Protein AF-A0A9Q6I1H0-F1 (afdb_monomer_lite)

Foldseek 3Di:
DDDPPDPVPDDDPPNQAPDKDKDKDAFFFKKKDLAFAADPLDTDGQAFKIFRPPPDPLQQQDAPVSVVGDIWMKTFHHIFMWIKHWGHNHNVGPHGGMMTGHPGIPVVCCVVRRIPTDWAFLDPAKAWQDWFLDPCQQVDWDWDQDSGPRFIWIDGVPQWDFLLVDDLVSNVVVQVRFPQWDAPDVPPSHIDRVNFTKTWDWTAGPVNRFIKIWIKTWDDPDVSTITMIGGGITTRD

Sequence (237 aa):
MRWDGWIRGAWPPNRGFVISVKETLQPGTKLDRYGGWTENGVIRDTGTFLSPAGASFEGRALPDYTLKKPLSTCEVLKSYEVDAGPAIPWFGKAGMNKQYETADNVENLIRNGVLEKIMKNGIKAQVLLHDGFENDFIHKKNVIICPYCSGEVVFSVYGSKSFNSEDLEFKQFYSKKIRGVKEMTKGSGLYHYNDESISFFETQCDSGRHNLLIFSTFSEIQPARYISHLIGIFLKN

Structure (mmCIF, N/CA/C/O backbone):
data_AF-A0A9Q6I1H0-F1
#
_entry.id   AF-A0A9Q6I1H0-F1
#
loop_
_atom_site.group_PDB
_atom_site.id
_atom_site.type_symbol
_atom_site.label_atom_id
_atom_site.label_alt_id
_atom_site.label_comp_id
_atom_site.label_asym_id
_atom_site.label_entity_id
_atom_site.label_seq_id
_atom_site.pdbx_PDB_ins_code
_atom_site.Cartn_x
_atom_site.Cartn_y
_atom_site.Cartn_z
_atom_site.occupancy
_atom_site.B_iso_or_equiv
_atom_site.auth_seq_id
_atom_site.auth_comp_id
_atom_site.auth_asym_id
_atom_site.auth_atom_id
_atom_site.pdbx_PDB_model_num
ATOM 1 N N . MET A 1 1 ? -8.741 -20.694 -40.100 1.00 35.94 1 MET A N 1
ATOM 2 C CA . MET A 1 1 ? -8.784 -19.287 -40.553 1.00 35.94 1 MET A CA 1
ATOM 3 C C . MET A 1 1 ? -7.712 -18.536 -39.779 1.00 35.94 1 MET A C 1
ATOM 5 O O . MET A 1 1 ? -7.819 -18.453 -38.562 1.00 35.94 1 MET A O 1
ATOM 9 N N . ARG A 1 2 ? -6.610 -18.150 -40.431 1.00 33.25 2 ARG A N 1
ATOM 10 C CA . ARG A 1 2 ? -5.515 -17.402 -39.796 1.00 33.25 2 ARG A CA 1
ATOM 11 C C . ARG A 1 2 ? -5.881 -15.918 -39.857 1.00 33.25 2 ARG A C 1
ATOM 13 O O . ARG A 1 2 ? -6.177 -15.431 -40.937 1.00 33.25 2 ARG A O 1
ATOM 20 N N . TRP A 1 3 ? -5.935 -15.265 -38.701 1.00 42.97 3 TRP A N 1
ATOM 21 C CA . TRP A 1 3 ? -6.158 -13.826 -38.564 1.00 42.97 3 TRP A CA 1
ATOM 22 C C . TRP A 1 3 ? -4.791 -13.135 -38.510 1.00 42.97 3 TRP A C 1
ATOM 24 O O . TRP A 1 3 ? -4.133 -13.135 -37.472 1.00 42.97 3 TRP A O 1
ATOM 34 N N . ASP A 1 4 ? -4.337 -12.598 -39.637 1.00 43.03 4 ASP A N 1
ATOM 35 C CA . ASP A 1 4 ? -3.016 -11.990 -39.850 1.00 43.03 4 ASP A CA 1
ATOM 36 C C . ASP A 1 4 ? -3.050 -10.453 -39.981 1.00 43.03 4 ASP A C 1
ATOM 38 O O . ASP A 1 4 ? -2.108 -9.832 -40.465 1.00 43.03 4 ASP A O 1
ATOM 42 N N . GLY A 1 5 ? -4.088 -9.800 -39.454 1.00 44.84 5 GLY A N 1
ATOM 43 C CA . GLY A 1 5 ? -4.207 -8.338 -39.421 1.00 44.84 5 GLY A CA 1
ATOM 44 C C . GLY A 1 5 ? -3.744 -7.703 -38.106 1.00 44.84 5 GLY A C 1
ATOM 45 O O . GLY A 1 5 ? -4.560 -7.119 -37.400 1.00 44.84 5 GLY A O 1
ATOM 46 N N . TRP A 1 6 ? -2.462 -7.805 -37.747 1.00 54.94 6 TRP A N 1
ATOM 47 C CA . TRP A 1 6 ? -1.927 -7.147 -36.546 1.00 54.94 6 TRP A CA 1
ATOM 48 C C . TRP A 1 6 ? -1.188 -5.858 -36.905 1.00 54.94 6 TRP A C 1
ATOM 50 O O . TRP A 1 6 ? -0.031 -5.885 -37.325 1.00 54.94 6 TRP A O 1
ATOM 60 N N . ILE A 1 7 ? -1.826 -4.709 -36.671 1.00 54.06 7 ILE A N 1
ATOM 61 C CA . ILE A 1 7 ? -1.101 -3.440 -36.541 1.00 54.06 7 ILE A CA 1
ATOM 62 C C . ILE A 1 7 ? -0.232 -3.568 -35.285 1.00 54.06 7 ILE A C 1
ATOM 64 O O . ILE A 1 7 ? -0.751 -3.681 -34.171 1.00 54.06 7 ILE A O 1
ATOM 68 N N . ARG A 1 8 ? 1.097 -3.588 -35.448 1.00 51.00 8 ARG A N 1
ATOM 69 C CA . ARG A 1 8 ? 2.041 -3.601 -34.320 1.00 51.00 8 ARG A CA 1
ATOM 70 C C . ARG A 1 8 ? 1.715 -2.435 -33.378 1.00 51.00 8 ARG A C 1
ATOM 72 O O . ARG A 1 8 ? 1.832 -1.281 -33.772 1.00 51.00 8 ARG A O 1
ATOM 79 N N . GLY A 1 9 ? 1.317 -2.746 -32.144 1.00 61.69 9 GLY A N 1
ATOM 80 C CA . GLY A 1 9 ? 1.018 -1.757 -31.101 1.00 61.69 9 GLY A CA 1
ATOM 81 C C . GLY A 1 9 ? -0.466 -1.447 -30.870 1.00 61.69 9 GLY A C 1
ATOM 82 O O . GLY A 1 9 ? -0.769 -0.706 -29.939 1.00 61.69 9 GLY A O 1
ATOM 83 N N . ALA A 1 10 ? -1.394 -2.020 -31.644 1.00 81.88 10 ALA A N 1
ATOM 84 C CA . ALA A 1 10 ? -2.822 -1.910 -31.345 1.00 81.88 10 ALA A CA 1
ATOM 85 C C . ALA A 1 10 ? -3.206 -2.757 -30.114 1.00 81.88 10 ALA A C 1
ATOM 87 O O . ALA A 1 10 ? -2.654 -3.838 -29.891 1.00 81.88 10 ALA A O 1
ATOM 88 N N . TRP A 1 11 ? -4.154 -2.264 -29.315 1.00 89.50 11 TRP A N 1
ATOM 89 C CA . TRP A 1 11 ? -4.774 -3.023 -28.222 1.00 89.50 11 TRP A CA 1
ATOM 90 C C . TRP A 1 11 ? -5.646 -4.169 -28.771 1.00 89.50 11 TRP A C 1
ATOM 92 O O . TRP A 1 11 ? -6.149 -4.053 -29.892 1.00 89.50 11 TRP A O 1
ATOM 102 N N . PRO A 1 12 ? -5.837 -5.267 -28.010 1.00 92.25 12 PRO A N 1
ATOM 103 C CA . PRO A 1 12 ? -6.692 -6.372 -28.423 1.00 92.25 12 PRO A CA 1
ATOM 104 C C . PRO A 1 12 ? -8.141 -5.921 -28.659 1.00 92.25 12 PRO A C 1
ATOM 106 O O . PRO A 1 12 ? -8.629 -5.017 -27.969 1.00 92.25 12 PRO A O 1
ATOM 109 N N . PRO A 1 13 ? -8.866 -6.577 -29.584 1.00 94.00 13 PRO A N 1
ATOM 110 C CA . PRO A 1 13 ? -10.301 -6.378 -29.737 1.00 94.00 13 PRO A CA 1
ATOM 111 C C . PRO A 1 13 ? -11.057 -6.851 -28.487 1.00 94.00 13 PRO A C 1
ATOM 113 O O . PRO A 1 13 ? -10.479 -7.431 -27.567 1.00 94.00 13 PRO A O 1
ATOM 116 N N . ASN A 1 14 ? -12.371 -6.611 -28.463 1.00 94.88 14 ASN A N 1
ATOM 117 C CA . ASN A 1 14 ? -13.266 -7.043 -27.384 1.00 94.88 14 ASN A CA 1
ATOM 118 C C . ASN A 1 14 ? -12.765 -6.652 -25.985 1.00 94.88 14 ASN A C 1
ATOM 120 O O . ASN A 1 14 ? -12.819 -7.448 -25.050 1.00 94.88 14 ASN A O 1
ATOM 124 N N . ARG A 1 15 ? -12.185 -5.448 -25.858 1.00 96.19 15 ARG A N 1
ATOM 125 C CA . ARG A 1 15 ? -11.636 -4.949 -24.586 1.00 96.19 15 ARG A CA 1
ATOM 126 C C . ARG A 1 15 ? -10.588 -5.897 -23.971 1.00 96.19 15 ARG A C 1
ATOM 128 O O . ARG A 1 15 ? -10.352 -5.881 -22.772 1.00 96.19 15 ARG A O 1
ATOM 135 N N . GLY A 1 16 ? -9.954 -6.730 -24.798 1.00 96.56 16 GLY A N 1
ATOM 136 C CA . GLY A 1 16 ? -8.994 -7.735 -24.365 1.00 96.56 16 GLY A CA 1
ATOM 137 C C . GLY A 1 16 ? -9.589 -9.009 -23.778 1.00 96.56 16 GLY A C 1
ATOM 138 O O . GLY A 1 16 ? -8.805 -9.805 -23.280 1.00 96.56 16 GLY A O 1
ATOM 139 N N . PHE A 1 17 ? -10.903 -9.240 -23.809 1.00 98.25 17 PHE A N 1
ATOM 140 C CA . PHE A 1 17 ? -11.527 -10.465 -23.291 1.00 98.25 17 PHE A CA 1
ATOM 141 C C . PHE A 1 17 ? -11.665 -11.551 -24.359 1.00 98.25 17 PHE A C 1
ATOM 143 O O . PHE A 1 17 ? -12.162 -11.287 -25.452 1.00 98.25 17 PHE A O 1
ATOM 150 N N . VAL A 1 18 ? -11.324 -12.799 -24.023 1.00 97.75 18 VAL A N 1
ATOM 151 C CA . VAL A 1 18 ? -11.681 -13.973 -24.846 1.00 97.75 18 VAL A CA 1
ATOM 152 C C . VAL A 1 18 ? -13.204 -14.104 -24.910 1.00 97.75 18 VAL A C 1
ATOM 154 O O . VAL A 1 18 ? -13.785 -14.259 -25.978 1.00 97.75 18 VAL A O 1
ATOM 157 N N . ILE A 1 19 ? -13.837 -13.987 -23.746 1.00 96.88 19 ILE A N 1
ATOM 158 C CA . ILE A 1 19 ? -15.276 -13.854 -23.537 1.00 96.88 19 ILE A CA 1
ATOM 159 C C . ILE A 1 19 ? -15.469 -12.979 -22.298 1.00 96.88 19 ILE A C 1
ATOM 161 O O . ILE A 1 19 ? -14.678 -13.087 -21.360 1.00 96.88 19 ILE A O 1
ATOM 165 N N . SER A 1 20 ? -16.479 -12.113 -22.302 1.00 97.12 20 SER A N 1
ATOM 166 C CA . SER A 1 20 ? -16.854 -11.300 -21.145 1.00 97.12 20 SER A CA 1
ATOM 167 C C . SER A 1 20 ? -18.239 -11.699 -20.644 1.00 97.12 20 SER A C 1
ATOM 169 O O . SER A 1 20 ? -19.158 -11.945 -21.426 1.00 97.12 20 SER A O 1
ATOM 171 N N . VAL A 1 21 ? -18.377 -11.776 -19.325 1.00 98.06 21 VAL A N 1
ATOM 172 C CA . VAL A 1 21 ? -19.645 -11.995 -18.623 1.00 98.06 21 VAL A CA 1
ATOM 173 C C . VAL A 1 21 ? -19.740 -11.033 -17.445 1.00 98.06 21 VAL A C 1
ATOM 175 O O . VAL A 1 21 ? -18.715 -10.612 -16.912 1.00 98.06 21 VAL A O 1
ATOM 178 N N . LYS A 1 22 ? -20.960 -10.700 -17.015 1.00 98.38 22 LYS A N 1
ATOM 179 C CA . LYS A 1 22 ? -21.153 -9.935 -15.780 1.00 98.38 22 LYS A CA 1
ATOM 180 C C . LYS A 1 22 ? -20.827 -10.793 -14.563 1.00 98.38 22 LYS A C 1
ATOM 182 O O . LYS A 1 22 ? -21.250 -11.945 -14.473 1.00 98.38 22 LYS A O 1
ATOM 187 N N . GLU A 1 23 ? -20.091 -10.215 -13.625 1.00 98.38 23 GLU A N 1
ATOM 188 C CA . GLU A 1 23 ? -19.750 -10.825 -12.343 1.00 98.38 23 GLU A CA 1
ATOM 189 C C . GLU A 1 23 ? -19.821 -9.784 -11.228 1.00 98.38 23 GLU A C 1
ATOM 191 O O . GLU A 1 23 ? -19.477 -8.622 -11.432 1.00 98.38 23 GLU A O 1
ATOM 196 N N . THR A 1 24 ? -20.221 -10.206 -10.029 1.00 98.56 24 THR A N 1
ATOM 197 C CA . THR A 1 24 ? -20.228 -9.341 -8.846 1.00 98.56 24 THR A CA 1
ATOM 198 C C . THR A 1 24 ? -19.026 -9.649 -7.970 1.00 98.56 24 THR A C 1
ATOM 200 O O . THR A 1 24 ? -18.952 -10.712 -7.346 1.00 98.56 24 THR A O 1
ATOM 203 N N . LEU A 1 25 ? -18.110 -8.690 -7.871 1.00 98.44 25 LEU A N 1
ATOM 204 C CA . LEU A 1 25 ? -17.026 -8.723 -6.900 1.00 98.44 25 LEU A CA 1
ATOM 205 C C . LEU A 1 25 ? -17.607 -8.602 -5.493 1.00 98.44 25 LEU A C 1
ATOM 207 O O . LEU A 1 25 ? -18.408 -7.705 -5.235 1.00 98.44 25 LEU A O 1
ATOM 211 N N . GLN A 1 26 ? -17.199 -9.484 -4.584 1.00 98.31 26 GLN A N 1
ATOM 212 C CA . GLN A 1 26 ? -17.666 -9.467 -3.196 1.00 98.31 26 GLN A CA 1
ATOM 213 C C . GLN A 1 26 ? -16.681 -8.730 -2.282 1.00 98.31 26 GLN A C 1
ATOM 215 O O . GLN A 1 26 ? -15.475 -8.751 -2.561 1.00 98.31 26 GLN A O 1
ATOM 220 N N . PRO A 1 27 ? -17.150 -8.123 -1.176 1.00 98.50 27 PRO A N 1
ATOM 221 C CA . PRO A 1 27 ? -16.268 -7.571 -0.157 1.00 98.50 27 PRO A CA 1
ATOM 222 C C . PRO A 1 27 ? -15.190 -8.573 0.286 1.00 98.50 27 PRO A C 1
ATOM 224 O O . PRO A 1 27 ? -15.455 -9.768 0.410 1.00 98.50 27 PRO A O 1
ATOM 227 N N . GLY A 1 28 ? -13.963 -8.094 0.479 1.00 97.06 28 GLY A N 1
ATOM 228 C CA . GLY A 1 28 ? -12.784 -8.914 0.768 1.00 97.06 28 GLY A CA 1
ATOM 229 C C . GLY A 1 28 ? -12.057 -9.460 -0.467 1.00 97.06 28 GLY A C 1
ATOM 230 O O . GLY A 1 28 ? -10.948 -9.988 -0.343 1.00 97.06 28 GLY A O 1
ATOM 231 N N . THR A 1 29 ? -12.625 -9.324 -1.673 1.00 98.19 29 THR A N 1
ATOM 232 C CA . THR A 1 29 ? -11.936 -9.726 -2.912 1.00 98.19 29 THR A CA 1
ATOM 233 C C . THR A 1 29 ? -10.700 -8.857 -3.126 1.00 98.19 29 THR A C 1
ATOM 235 O O . THR A 1 29 ? -10.788 -7.629 -3.115 1.00 98.19 29 THR A O 1
ATOM 238 N N . LYS A 1 30 ? -9.544 -9.489 -3.356 1.00 98.06 30 LYS A N 1
ATOM 239 C CA . LYS A 1 30 ? -8.275 -8.793 -3.600 1.00 98.06 30 LYS A CA 1
ATOM 240 C C . LYS A 1 30 ? -7.960 -8.747 -5.083 1.00 98.06 30 LYS A C 1
ATOM 242 O O . LYS A 1 30 ? -7.884 -9.780 -5.748 1.00 98.06 30 LYS A O 1
ATOM 247 N N . LEU A 1 31 ? -7.724 -7.538 -5.566 1.00 97.94 31 LEU A N 1
ATOM 248 C CA . LEU A 1 31 ? -7.429 -7.227 -6.955 1.00 97.94 31 LEU A CA 1
ATOM 249 C C . LEU A 1 31 ? -6.102 -6.490 -7.048 1.00 97.94 31 LEU A C 1
ATOM 251 O O . LEU A 1 31 ? -5.678 -5.847 -6.092 1.00 97.94 31 LEU A O 1
ATOM 255 N N . ASP A 1 32 ? -5.445 -6.539 -8.194 1.00 95.31 32 ASP A N 1
ATOM 256 C CA . ASP A 1 32 ? -4.281 -5.707 -8.458 1.00 95.31 32 ASP A CA 1
ATOM 257 C C . ASP A 1 32 ? -4.235 -5.188 -9.899 1.00 95.31 32 ASP A C 1
ATOM 259 O O . ASP A 1 32 ? -4.931 -5.663 -10.805 1.00 95.31 32 ASP A O 1
ATOM 263 N N . ARG A 1 33 ? -3.418 -4.155 -10.100 1.00 94.00 33 ARG A N 1
ATOM 264 C CA . ARG A 1 33 ? -3.281 -3.467 -11.379 1.00 94.00 33 ARG A CA 1
ATOM 265 C C . ARG A 1 33 ? -1.876 -2.900 -11.543 1.00 94.00 33 ARG A C 1
ATOM 267 O O . ARG A 1 33 ? -1.385 -2.196 -10.663 1.00 94.00 33 ARG A O 1
ATOM 274 N N . TYR A 1 34 ? -1.275 -3.162 -12.705 1.00 92.06 34 TYR A N 1
ATOM 275 C CA . TYR A 1 34 ? -0.160 -2.369 -13.225 1.00 92.06 34 TYR A CA 1
ATOM 276 C C . TYR A 1 34 ? -0.727 -1.084 -13.825 1.00 92.06 34 TYR A C 1
ATOM 278 O O . TYR A 1 34 ? -1.336 -1.100 -14.899 1.00 92.06 34 TYR A O 1
ATOM 286 N N . GLY A 1 35 ? -0.592 0.028 -13.115 1.00 89.56 35 GLY A N 1
ATOM 287 C CA . GLY A 1 35 ? -1.350 1.226 -13.439 1.00 89.56 35 GLY A CA 1
ATOM 288 C C . GLY A 1 35 ? -1.014 2.417 -12.565 1.00 89.56 35 GLY A C 1
ATOM 289 O O . GLY A 1 35 ? -0.166 2.351 -11.678 1.00 89.56 35 GLY A O 1
ATOM 290 N N . GLY A 1 36 ? -1.682 3.518 -12.883 1.00 87.12 36 GLY A N 1
ATOM 291 C CA . GLY A 1 36 ? -1.475 4.797 -12.234 1.00 87.12 36 GLY A CA 1
ATOM 292 C C . GLY A 1 36 ? -0.112 5.449 -12.464 1.00 87.12 36 GLY A C 1
ATOM 293 O O . GLY A 1 36 ? 0.760 4.936 -13.174 1.00 87.12 36 GLY A O 1
ATOM 294 N N . TRP A 1 37 ? 0.021 6.639 -11.893 1.00 83.62 37 TRP A N 1
ATOM 295 C CA . TRP A 1 37 ? 1.242 7.435 -11.829 1.00 83.62 37 TRP A CA 1
ATOM 296 C C . TRP A 1 37 ? 1.196 8.332 -10.590 1.00 83.62 37 TRP A C 1
ATOM 298 O O . TRP A 1 37 ? 0.139 8.519 -9.989 1.00 83.62 37 TRP A O 1
ATOM 308 N N . THR A 1 38 ? 2.347 8.878 -10.210 1.00 68.56 38 THR A N 1
ATOM 309 C CA . THR A 1 38 ? 2.419 9.919 -9.184 1.00 68.56 38 THR A CA 1
ATOM 310 C C . THR A 1 38 ? 2.466 11.272 -9.876 1.00 68.56 38 THR A C 1
ATOM 312 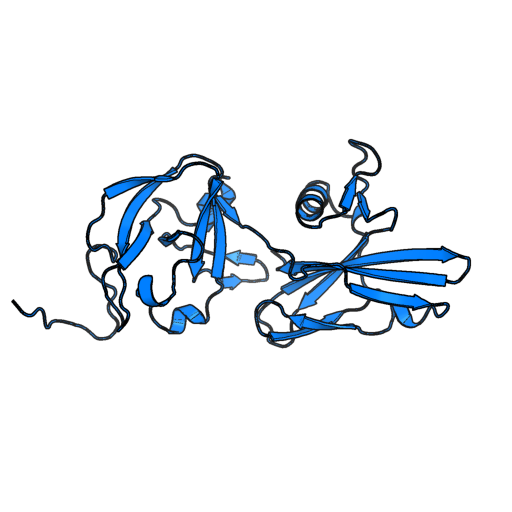O O . THR A 1 38 ? 3.323 11.502 -10.727 1.00 68.56 38 THR A O 1
ATOM 315 N N . GLU A 1 39 ? 1.565 12.170 -9.502 1.00 73.88 39 GLU A N 1
ATOM 316 C CA . GLU A 1 39 ? 1.521 13.551 -9.971 1.00 73.88 39 GLU A CA 1
ATOM 317 C C . GLU A 1 39 ? 1.503 14.472 -8.757 1.00 73.88 39 GLU A C 1
ATOM 319 O O . GLU A 1 39 ? 0.600 14.397 -7.929 1.00 73.88 39 GLU A O 1
ATOM 324 N N . ASN A 1 40 ? 2.527 15.319 -8.619 1.00 64.75 40 ASN A N 1
ATOM 325 C CA . ASN A 1 40 ? 2.670 16.247 -7.489 1.00 64.75 40 ASN A CA 1
ATOM 326 C C . ASN A 1 40 ? 2.559 15.567 -6.110 1.00 64.75 40 ASN A C 1
ATOM 328 O O . ASN A 1 40 ? 1.993 16.119 -5.172 1.00 64.75 40 ASN A O 1
ATOM 332 N N . GLY A 1 41 ? 3.092 14.348 -5.996 1.00 49.38 41 GLY A N 1
ATOM 333 C CA . GLY A 1 41 ? 3.033 13.552 -4.770 1.00 49.38 41 GLY A CA 1
ATOM 334 C C . GLY A 1 41 ? 1.735 12.772 -4.566 1.00 49.38 41 GLY A C 1
ATOM 335 O O . GLY A 1 41 ? 1.721 11.933 -3.680 1.00 49.38 41 GLY A O 1
ATOM 336 N N . VAL A 1 42 ? 0.719 12.973 -5.411 1.00 59.06 42 VAL A N 1
ATOM 337 C CA . VAL A 1 42 ? -0.579 12.291 -5.342 1.00 59.06 42 VAL A CA 1
ATOM 338 C C . VAL A 1 42 ? -0.619 11.122 -6.320 1.00 59.06 42 VAL A C 1
ATOM 340 O O . VAL A 1 42 ? -0.232 11.251 -7.485 1.00 59.06 42 VAL A O 1
ATOM 343 N N . ILE A 1 43 ? -1.112 9.970 -5.871 1.00 68.44 43 ILE A N 1
ATOM 344 C CA . ILE A 1 43 ? -1.312 8.802 -6.736 1.00 68.44 43 ILE A CA 1
ATOM 3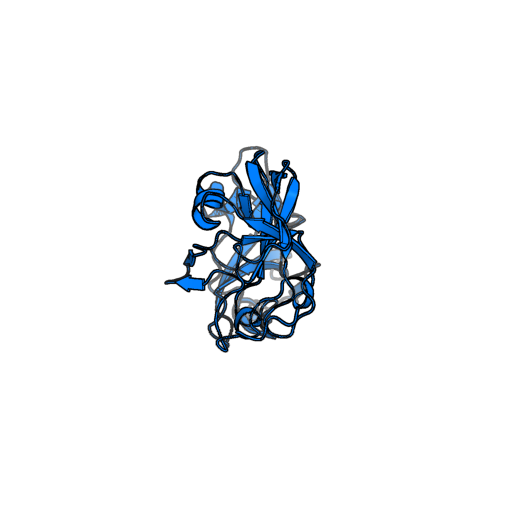45 C C . ILE A 1 43 ? -2.595 8.978 -7.559 1.00 68.44 43 ILE A C 1
ATOM 347 O O . ILE A 1 43 ? -3.686 9.075 -7.003 1.00 68.44 43 ILE A O 1
ATOM 351 N N . ARG A 1 44 ? -2.469 8.945 -8.887 1.00 83.12 44 ARG A N 1
ATOM 352 C CA . ARG A 1 44 ? -3.580 8.950 -9.852 1.00 83.12 44 ARG A CA 1
ATOM 353 C C . ARG A 1 44 ? -3.723 7.583 -10.499 1.00 83.12 44 ARG A C 1
ATOM 355 O O . ARG A 1 44 ? -2.711 6.983 -10.855 1.00 83.12 44 ARG A O 1
ATOM 362 N N . ASP A 1 45 ? -4.947 7.098 -10.703 1.00 90.75 45 ASP A N 1
ATOM 363 C CA . ASP A 1 45 ? -5.196 5.892 -11.512 1.00 90.75 45 ASP A CA 1
ATOM 364 C C . ASP A 1 45 ? -6.566 5.939 -12.193 1.00 90.75 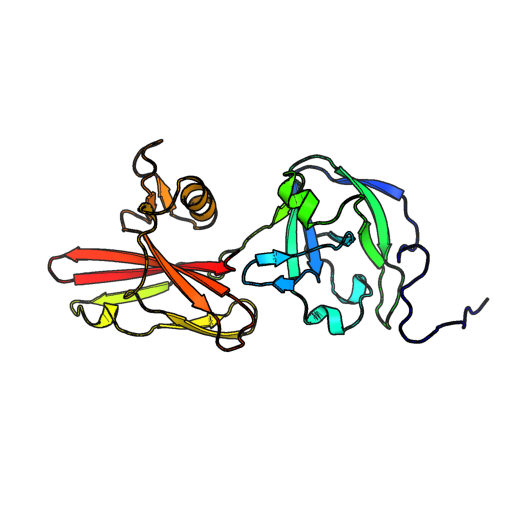45 ASP A C 1
ATOM 366 O O . ASP A 1 45 ? -7.585 5.492 -11.668 1.00 90.75 45 ASP A O 1
ATOM 370 N N . THR A 1 46 ? -6.564 6.446 -13.422 1.00 93.62 46 THR A N 1
ATOM 371 C CA . THR A 1 46 ? -7.754 6.556 -14.275 1.00 93.62 46 THR A CA 1
ATOM 372 C C . THR A 1 46 ? -8.087 5.263 -15.028 1.00 93.62 46 THR A C 1
ATOM 374 O O . THR A 1 46 ? -8.942 5.251 -15.911 1.00 93.62 46 THR A O 1
ATOM 377 N N . GLY A 1 47 ? -7.410 4.157 -14.715 1.00 95.56 47 GLY A N 1
ATOM 378 C CA . GLY A 1 47 ? -7.667 2.867 -15.335 1.00 95.56 47 GLY A CA 1
ATOM 379 C C . GLY A 1 47 ? -8.937 2.177 -14.851 1.00 95.56 47 GLY A C 1
ATOM 380 O O . GLY A 1 47 ? -9.357 2.373 -13.718 1.00 95.56 47 GLY A O 1
ATOM 381 N N . THR A 1 48 ? -9.490 1.300 -15.690 1.00 97.50 48 THR A N 1
ATOM 382 C CA . THR A 1 48 ? -10.700 0.509 -15.385 1.00 97.50 48 THR A CA 1
ATOM 383 C C . THR A 1 48 ? -10.462 -1.002 -15.351 1.00 97.50 48 THR A C 1
ATOM 385 O O . THR A 1 48 ? -11.370 -1.761 -15.043 1.00 97.50 48 THR A O 1
ATOM 388 N N . PHE A 1 49 ? -9.248 -1.471 -15.660 1.00 97.81 49 PHE A N 1
ATOM 389 C CA . PHE A 1 49 ? -8.939 -2.904 -15.683 1.00 97.81 49 PHE A CA 1
ATOM 390 C C . PHE A 1 49 ? -8.171 -3.345 -14.444 1.00 97.81 49 PHE A C 1
ATOM 392 O O . PHE A 1 49 ? -7.112 -2.790 -14.143 1.00 97.81 49 PHE A O 1
ATOM 399 N N . LEU A 1 50 ? -8.644 -4.393 -13.784 1.00 98.06 50 LEU A N 1
ATOM 400 C CA . LEU A 1 50 ? -7.955 -5.060 -12.684 1.00 98.06 50 LEU A CA 1
ATOM 401 C C . LEU A 1 50 ? -7.814 -6.557 -12.979 1.00 98.06 50 LEU A C 1
ATOM 403 O O . LEU A 1 50 ? -8.474 -7.103 -13.861 1.00 98.06 50 LEU A O 1
ATOM 407 N N . SER A 1 51 ? -6.962 -7.247 -12.232 1.00 98.19 51 SER A N 1
ATOM 408 C CA . SER A 1 51 ? -6.901 -8.714 -12.226 1.00 98.19 51 SER A CA 1
ATOM 409 C C . SER A 1 51 ? -6.994 -9.226 -10.788 1.00 98.19 51 SER A C 1
ATOM 411 O O . SER A 1 51 ? -6.796 -8.441 -9.858 1.00 98.19 51 SER A O 1
ATOM 413 N N . PRO A 1 52 ? -7.281 -10.520 -10.564 1.00 98.06 52 PRO A N 1
ATOM 414 C CA . PRO A 1 52 ? -7.090 -11.127 -9.253 1.00 98.06 52 PRO A CA 1
ATOM 415 C C . PRO A 1 52 ? -5.677 -10.855 -8.728 1.00 98.06 52 PRO A C 1
ATOM 417 O O . PRO A 1 52 ? -4.703 -10.983 -9.477 1.00 98.06 52 PRO A O 1
ATOM 420 N N . ALA A 1 53 ? -5.562 -10.499 -7.447 1.00 96.62 53 ALA A N 1
ATOM 421 C CA . ALA A 1 53 ? -4.272 -10.192 -6.844 1.00 96.62 53 ALA A CA 1
ATOM 422 C C . ALA A 1 53 ? -3.286 -11.363 -6.998 1.00 96.62 53 ALA A C 1
ATOM 424 O O . ALA A 1 53 ? -3.599 -12.499 -6.644 1.00 96.62 53 ALA A O 1
ATOM 425 N N . GLY A 1 54 ? -2.085 -11.079 -7.506 1.00 94.50 54 GLY A N 1
ATOM 426 C CA . GLY A 1 54 ? -1.056 -12.088 -7.770 1.00 94.50 54 GLY A CA 1
ATOM 427 C C . GLY A 1 54 ? -1.129 -12.737 -9.156 1.00 94.50 54 GLY A C 1
ATOM 428 O O . GLY A 1 54 ? -0.304 -13.600 -9.450 1.00 94.50 54 GLY A O 1
ATOM 429 N N . ALA A 1 55 ? -2.056 -12.323 -10.029 1.00 96.56 55 ALA A N 1
ATOM 430 C CA . ALA A 1 55 ? -2.063 -12.761 -11.423 1.00 96.56 55 ALA A CA 1
ATOM 431 C C . ALA A 1 55 ? -0.716 -12.439 -12.110 1.00 96.56 55 ALA A C 1
ATOM 433 O O . ALA A 1 55 ? -0.215 -11.312 -12.026 1.00 96.56 55 ALA A O 1
ATOM 434 N N . SER A 1 56 ? -0.132 -13.418 -12.806 1.00 96.50 56 SER A N 1
ATOM 435 C CA . SER A 1 56 ? 1.152 -13.266 -13.509 1.00 96.50 56 SER A CA 1
ATOM 436 C C . SER A 1 56 ? 1.112 -12.160 -14.566 1.00 96.50 56 SER A C 1
ATOM 438 O O . SER A 1 56 ? 0.063 -11.888 -15.155 1.00 96.50 56 SER A O 1
ATOM 440 N N . PHE A 1 57 ? 2.258 -11.530 -14.836 1.00 96.50 57 PHE A N 1
ATOM 441 C CA . PHE A 1 57 ? 2.354 -10.494 -15.866 1.00 96.50 57 PHE A CA 1
ATOM 442 C C . PHE A 1 57 ? 2.047 -11.059 -17.261 1.00 96.50 57 PHE A C 1
ATOM 444 O O . PHE A 1 57 ? 1.264 -10.484 -18.017 1.00 96.50 57 PHE A O 1
ATOM 451 N N . GLU A 1 58 ? 2.580 -12.243 -17.563 1.00 97.06 58 GLU A N 1
ATOM 452 C CA . GLU A 1 58 ? 2.371 -12.971 -18.816 1.00 97.06 58 GLU A CA 1
ATOM 453 C C . GLU A 1 58 ? 0.896 -13.292 -19.040 1.00 97.06 58 GLU A C 1
ATOM 455 O O . GLU A 1 58 ? 0.401 -13.205 -20.165 1.00 97.06 58 GLU A O 1
ATOM 460 N N . GLY A 1 59 ? 0.168 -13.637 -17.977 1.00 97.62 59 GLY A N 1
ATOM 461 C CA . GLY A 1 59 ? -1.236 -13.979 -18.121 1.00 97.62 59 GLY A CA 1
ATOM 462 C C . GLY A 1 59 ? -2.164 -12.768 -18.245 1.00 97.62 59 GLY A C 1
ATOM 463 O O . GLY A 1 59 ? -3.308 -12.922 -18.660 1.00 97.62 59 GLY A O 1
ATOM 464 N N . ARG A 1 60 ? -1.686 -11.552 -17.941 1.00 98.12 60 ARG A N 1
ATOM 465 C CA . ARG A 1 60 ? -2.439 -10.300 -18.166 1.00 98.12 60 ARG A CA 1
ATOM 466 C C . ARG A 1 60 ? -2.367 -9.797 -19.603 1.00 98.12 60 ARG A C 1
ATOM 468 O O . ARG A 1 60 ? -3.127 -8.905 -19.957 1.00 98.12 60 ARG A O 1
ATOM 475 N N . ALA A 1 61 ? -1.430 -10.318 -20.395 1.00 97.12 61 ALA A N 1
ATOM 476 C CA . ALA A 1 61 ? -1.189 -9.896 -21.771 1.00 97.12 61 ALA A CA 1
ATOM 477 C C . ALA A 1 61 ? -1.076 -8.371 -21.957 1.00 97.12 61 ALA A C 1
ATOM 479 O O . ALA A 1 61 ? -1.705 -7.784 -22.835 1.00 97.12 61 ALA A O 1
ATOM 480 N N . LEU A 1 62 ? -0.252 -7.730 -21.123 1.00 95.69 62 LEU A N 1
ATOM 481 C CA . LEU A 1 62 ? 0.041 -6.297 -21.197 1.00 95.69 62 LEU A CA 1
ATOM 482 C C . LEU A 1 62 ? 1.355 -6.023 -21.956 1.00 95.69 62 LEU A C 1
ATOM 484 O O . LEU A 1 62 ? 2.242 -6.879 -21.975 1.00 95.69 62 LEU A O 1
ATOM 488 N N . PRO A 1 63 ? 1.533 -4.821 -22.540 1.00 94.44 63 PRO A N 1
ATOM 489 C CA . PRO A 1 63 ? 2.815 -4.412 -23.111 1.00 94.44 63 PRO A CA 1
ATOM 490 C C . PRO A 1 63 ? 3.918 -4.346 -22.049 1.00 94.44 63 PRO A C 1
ATOM 492 O O . PRO A 1 63 ? 3.673 -3.850 -20.949 1.00 94.44 63 PRO A O 1
ATOM 495 N N . ASP A 1 64 ? 5.158 -4.707 -22.390 1.00 92.25 64 ASP A N 1
ATOM 496 C CA . ASP A 1 64 ? 6.285 -4.739 -21.437 1.00 92.25 64 ASP A CA 1
ATOM 497 C C . ASP A 1 64 ? 6.545 -3.401 -20.724 1.00 92.25 64 ASP A C 1
ATOM 499 O O . ASP A 1 64 ? 6.961 -3.384 -19.566 1.00 92.25 64 ASP A O 1
ATOM 503 N N . TYR A 1 65 ? 6.247 -2.257 -21.355 1.00 89.19 65 TYR A N 1
ATOM 504 C CA . TYR A 1 65 ? 6.409 -0.951 -20.702 1.00 89.19 65 TYR A CA 1
ATOM 505 C C . TYR A 1 65 ? 5.520 -0.789 -19.456 1.00 89.19 65 TYR A C 1
ATOM 507 O O . TYR A 1 65 ? 5.809 0.058 -18.612 1.00 89.19 65 TYR A O 1
ATOM 515 N N . THR A 1 66 ? 4.457 -1.589 -19.310 1.00 90.62 66 THR A N 1
ATOM 516 C CA . THR A 1 66 ? 3.586 -1.564 -18.125 1.00 90.62 66 THR A CA 1
ATOM 517 C C . THR A 1 66 ? 4.260 -2.129 -16.874 1.00 90.62 66 THR A C 1
ATOM 519 O O . THR A 1 66 ? 3.877 -1.725 -15.782 1.00 90.62 66 THR A O 1
ATOM 522 N N . LEU A 1 67 ? 5.330 -2.928 -16.999 1.00 87.94 67 LEU A N 1
ATOM 523 C CA . LEU A 1 67 ? 6.164 -3.341 -15.857 1.00 87.94 67 LEU A CA 1
ATOM 524 C C . LEU A 1 67 ? 6.846 -2.161 -15.159 1.00 87.94 67 LEU A C 1
ATOM 526 O O . LEU A 1 67 ? 7.228 -2.265 -13.998 1.00 87.94 67 LEU A O 1
ATOM 530 N N . LYS A 1 68 ? 7.008 -1.031 -15.857 1.00 84.19 68 LYS A N 1
ATOM 531 C CA . LYS A 1 68 ? 7.560 0.198 -15.273 1.00 84.19 68 LYS A CA 1
ATOM 532 C C . LYS A 1 68 ? 6.522 0.978 -14.462 1.00 84.19 68 LYS A C 1
ATOM 534 O O . LYS A 1 68 ? 6.895 1.937 -13.790 1.00 84.19 68 LYS A O 1
ATOM 539 N N . LYS A 1 69 ? 5.237 0.616 -14.555 1.00 84.62 69 LYS A N 1
ATOM 540 C CA . LYS A 1 69 ? 4.163 1.247 -13.784 1.00 84.62 69 LYS A CA 1
ATOM 541 C C . LYS A 1 69 ? 4.054 0.617 -12.393 1.00 84.62 69 LYS A C 1
ATOM 543 O O . LYS A 1 69 ? 4.371 -0.564 -12.242 1.00 84.62 69 LYS A O 1
ATOM 548 N N . PRO A 1 70 ? 3.562 1.364 -11.391 1.00 83.00 70 PRO A N 1
ATOM 549 C CA . PRO A 1 70 ? 3.280 0.807 -10.076 1.00 83.00 70 PRO A CA 1
ATOM 550 C C . PRO A 1 70 ? 2.326 -0.391 -10.153 1.00 83.00 70 PRO A C 1
ATOM 552 O O . PRO A 1 70 ? 1.312 -0.346 -10.851 1.00 83.00 70 PRO A O 1
ATOM 555 N N . LEU A 1 71 ? 2.629 -1.443 -9.391 1.00 87.75 71 LEU A N 1
ATOM 556 C CA . LEU A 1 71 ? 1.686 -2.524 -9.115 1.00 87.75 71 LEU A CA 1
ATOM 557 C C . LEU A 1 71 ? 0.948 -2.203 -7.814 1.00 87.75 71 LEU A C 1
ATOM 559 O O . LEU A 1 71 ? 1.529 -2.253 -6.731 1.00 87.75 71 LEU A O 1
ATOM 563 N N . SER A 1 72 ? -0.333 -1.864 -7.924 1.00 87.25 72 SER A N 1
ATOM 564 C CA . SER A 1 72 ? -1.188 -1.552 -6.776 1.00 87.25 72 SER A CA 1
ATOM 565 C C . SER A 1 72 ? -2.120 -2.719 -6.486 1.00 87.25 72 SER A C 1
ATOM 567 O O . SER A 1 72 ? -2.740 -3.233 -7.411 1.00 87.25 72 SER A O 1
ATOM 569 N N . THR A 1 73 ? -2.245 -3.117 -5.220 1.00 91.88 73 THR A N 1
ATOM 570 C CA . THR A 1 73 ? -3.261 -4.081 -4.770 1.00 91.88 73 THR A CA 1
ATOM 571 C C . THR A 1 73 ? -4.391 -3.331 -4.075 1.00 91.88 73 THR A C 1
ATOM 573 O O . THR A 1 73 ? -4.119 -2.460 -3.252 1.00 91.88 73 THR A O 1
ATOM 576 N N . CYS A 1 74 ? -5.637 -3.686 -4.367 1.00 94.19 74 CYS A N 1
ATOM 577 C CA . CYS A 1 74 ? -6.831 -3.153 -3.726 1.00 94.19 74 CYS A CA 1
ATOM 578 C C . CYS A 1 74 ? -7.694 -4.281 -3.149 1.00 94.19 74 CYS A C 1
ATOM 580 O O . CYS A 1 74 ? -7.660 -5.415 -3.627 1.00 94.19 74 CYS A O 1
ATOM 582 N N . GLU A 1 75 ? -8.481 -3.951 -2.135 1.00 96.19 75 GLU A N 1
ATOM 583 C CA . GLU A 1 75 ? -9.528 -4.799 -1.575 1.00 96.19 75 GLU A CA 1
ATOM 584 C C . GLU A 1 75 ? -10.894 -4.204 -1.900 1.00 96.19 75 GLU A C 1
ATOM 586 O O . GLU A 1 75 ? -11.090 -2.992 -1.827 1.00 96.19 75 GLU A O 1
ATOM 591 N N . VAL A 1 76 ? -11.837 -5.058 -2.280 1.00 98.19 76 VAL A N 1
ATOM 592 C CA . VAL A 1 76 ? -13.232 -4.674 -2.482 1.00 98.19 76 VAL A CA 1
ATOM 593 C C . VAL A 1 76 ? -13.886 -4.488 -1.115 1.00 98.19 76 VAL A C 1
ATOM 595 O O . VAL A 1 76 ? -13.878 -5.405 -0.301 1.00 98.19 76 VAL A O 1
ATOM 598 N N . LEU A 1 77 ? -14.459 -3.314 -0.860 1.00 97.19 77 LEU A N 1
ATOM 599 C CA . LEU A 1 77 ? -15.168 -2.999 0.386 1.00 97.19 77 LEU A CA 1
ATOM 600 C C . LEU A 1 77 ? -16.689 -3.133 0.251 1.00 97.19 77 LEU A C 1
ATOM 602 O O . LEU A 1 77 ? -17.381 -3.393 1.234 1.00 97.19 77 LEU A O 1
ATOM 606 N N . LYS A 1 78 ? -17.218 -2.954 -0.963 1.00 97.81 78 LYS A N 1
ATOM 607 C CA . LYS A 1 78 ? -18.650 -3.034 -1.282 1.00 97.81 78 LYS A CA 1
ATOM 608 C C . LYS A 1 78 ? -18.843 -3.893 -2.522 1.00 97.81 78 LYS A C 1
ATOM 610 O O . LYS A 1 78 ? -18.031 -3.805 -3.440 1.00 97.81 78 LYS A O 1
ATOM 615 N N . SER A 1 79 ? -19.914 -4.687 -2.563 1.00 98.06 79 SER A N 1
ATOM 616 C CA . SER A 1 79 ? -20.232 -5.486 -3.749 1.00 98.06 79 SER A CA 1
ATOM 617 C C . SER A 1 79 ? -20.323 -4.593 -4.990 1.00 98.06 79 SER A C 1
ATOM 619 O O . SER A 1 79 ? -20.954 -3.535 -4.941 1.00 98.06 79 SER A O 1
ATOM 621 N N . TYR A 1 80 ? -19.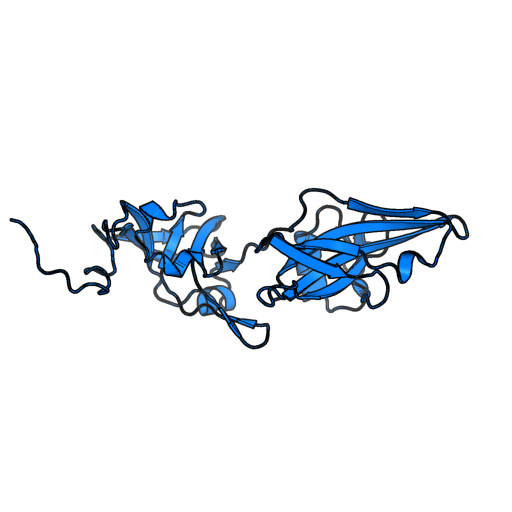683 -5.002 -6.084 1.00 98.38 80 TYR A N 1
ATOM 622 C CA . TYR A 1 80 ? -19.576 -4.186 -7.295 1.00 98.38 80 TYR A CA 1
ATOM 623 C C . TYR A 1 80 ? -19.619 -5.067 -8.546 1.00 98.38 80 TYR A C 1
ATOM 625 O O . TYR A 1 80 ? -18.885 -6.052 -8.636 1.00 98.38 80 TYR A O 1
ATOM 633 N N . GLU A 1 81 ? -20.494 -4.731 -9.493 1.00 98.56 81 GLU A N 1
ATOM 634 C CA . GLU A 1 81 ? -20.632 -5.464 -10.754 1.00 98.56 81 GLU A CA 1
ATOM 635 C C . GLU A 1 81 ? -19.552 -5.034 -11.756 1.00 98.56 81 GLU A C 1
ATOM 637 O O . GLU A 1 81 ? -19.263 -3.847 -11.919 1.00 98.56 81 GLU A O 1
ATOM 642 N N . VAL A 1 82 ? -18.956 -6.011 -12.434 1.00 98.69 82 VAL A N 1
ATOM 643 C CA . VAL A 1 82 ? -17.893 -5.831 -13.427 1.00 98.69 82 VAL A CA 1
ATOM 644 C C . VAL A 1 82 ? -18.139 -6.710 -14.644 1.00 98.69 82 VAL A C 1
ATOM 646 O O . VAL A 1 82 ? -18.844 -7.717 -14.567 1.00 98.69 82 VAL A O 1
ATOM 649 N N . ASP A 1 83 ? -17.510 -6.361 -15.762 1.00 98.75 83 ASP A N 1
ATOM 650 C CA . ASP A 1 83 ? -17.294 -7.316 -16.846 1.00 98.75 83 ASP A CA 1
ATOM 651 C C . ASP A 1 83 ? -16.057 -8.157 -16.523 1.00 98.75 83 ASP A C 1
ATOM 653 O O . ASP A 1 83 ? -15.004 -7.626 -16.172 1.00 98.75 83 ASP A O 1
ATOM 657 N N . ALA A 1 84 ? -16.175 -9.477 -16.610 1.00 98.69 84 ALA A N 1
ATOM 658 C CA . ALA A 1 84 ? -15.140 -10.413 -16.201 1.00 98.69 84 ALA A CA 1
ATOM 659 C C . ALA A 1 84 ? -14.899 -11.488 -17.258 1.00 98.69 84 ALA A C 1
ATOM 661 O O . ALA A 1 84 ? -15.817 -11.943 -17.939 1.00 98.69 84 ALA A O 1
ATOM 662 N N . GLY A 1 85 ? -13.654 -11.945 -17.355 1.00 98.50 85 GLY A N 1
ATOM 663 C CA . GLY A 1 85 ? -13.305 -13.053 -18.236 1.00 98.50 85 GLY A CA 1
ATOM 664 C C . GLY A 1 85 ? -11.808 -13.180 -18.493 1.00 98.50 85 GLY A C 1
ATOM 665 O O . GLY A 1 85 ? -11.028 -12.368 -17.989 1.00 98.50 85 GLY A O 1
ATOM 666 N N . PRO A 1 86 ? -11.377 -14.204 -19.247 1.00 98.56 86 PRO A N 1
ATOM 667 C CA . PRO A 1 86 ? -9.966 -14.416 -19.551 1.00 98.56 86 PRO A CA 1
ATOM 668 C C . PRO A 1 86 ? -9.426 -13.333 -20.491 1.00 98.56 86 PRO A C 1
ATOM 670 O O . PRO A 1 86 ? -10.088 -12.981 -21.470 1.00 98.56 86 PRO A O 1
ATOM 673 N N . ALA A 1 87 ? -8.212 -12.847 -20.232 1.00 98.31 87 ALA A N 1
ATOM 674 C CA . ALA A 1 87 ? -7.496 -11.959 -21.141 1.00 98.31 87 ALA A CA 1
ATOM 675 C C . ALA A 1 87 ? -7.087 -12.698 -22.430 1.00 98.31 87 ALA A C 1
ATOM 677 O O . ALA A 1 87 ? -6.612 -13.832 -22.381 1.00 98.31 87 ALA A O 1
ATOM 678 N N . ILE A 1 88 ? -7.236 -12.064 -23.590 1.00 97.62 88 ILE A N 1
ATOM 679 C CA . ILE A 1 88 ? -6.772 -12.599 -24.877 1.00 97.62 88 ILE A CA 1
ATOM 680 C C . ILE A 1 88 ? -5.234 -12.664 -24.867 1.00 97.62 88 ILE A C 1
ATOM 682 O O . ILE A 1 88 ? -4.597 -11.696 -24.445 1.00 97.62 88 ILE A O 1
ATOM 686 N N . PRO A 1 89 ? -4.613 -13.744 -25.382 1.00 97.19 89 PRO A N 1
ATOM 687 C CA . PRO A 1 89 ? -3.182 -13.754 -25.677 1.00 97.19 89 PRO A CA 1
ATOM 688 C C . PRO A 1 89 ? -2.801 -12.590 -26.610 1.00 97.19 89 PRO A C 1
ATOM 690 O O . PRO A 1 89 ? -3.251 -12.517 -27.754 1.00 97.19 89 PRO A O 1
ATOM 693 N N . TRP A 1 90 ? -1.983 -11.655 -26.129 1.00 96.12 90 TRP A N 1
ATOM 694 C CA . TRP A 1 90 ? -1.633 -10.422 -26.847 1.00 96.12 90 TRP A CA 1
ATOM 695 C C . TRP A 1 90 ? -0.227 -9.941 -26.460 1.00 96.12 90 TRP A C 1
ATOM 697 O O . TRP A 1 90 ? 0.356 -10.432 -25.496 1.00 96.12 90 TRP A O 1
ATOM 707 N N . PHE A 1 91 ? 0.355 -9.014 -27.233 1.00 94.75 91 PHE A N 1
ATOM 708 C CA . PHE A 1 91 ? 1.716 -8.473 -27.023 1.00 94.75 91 PHE A CA 1
ATOM 709 C C . PHE A 1 91 ? 2.816 -9.542 -26.830 1.00 94.75 91 PHE A C 1
ATOM 711 O O . PHE A 1 91 ? 3.793 -9.322 -26.117 1.00 94.75 91 PHE A O 1
ATOM 718 N N . GLY A 1 92 ? 2.664 -10.714 -27.459 1.00 94.19 92 GLY A N 1
ATOM 719 C CA . GLY A 1 92 ? 3.601 -11.834 -27.305 1.00 94.19 92 GLY A CA 1
ATOM 720 C C . GLY A 1 92 ? 3.541 -12.525 -25.938 1.00 94.19 92 GLY A C 1
ATOM 721 O O . GLY A 1 92 ? 4.481 -13.222 -25.566 1.00 94.19 92 GLY A O 1
ATOM 722 N N . LYS A 1 93 ? 2.462 -12.326 -25.176 1.00 96.31 93 LYS A N 1
ATOM 723 C CA . LYS A 1 93 ? 2.221 -12.950 -23.875 1.00 96.31 93 LYS A CA 1
ATOM 724 C C . LYS A 1 93 ? 1.074 -13.958 -23.953 1.00 96.31 93 LYS A C 1
ATOM 726 O O . LYS A 1 93 ? 0.188 -13.845 -24.800 1.00 96.31 93 LYS A O 1
ATOM 731 N N . ALA A 1 94 ? 1.093 -14.929 -23.043 1.00 97.12 94 ALA A N 1
ATOM 732 C CA . ALA A 1 94 ? 0.160 -16.053 -23.044 1.00 97.12 94 ALA A CA 1
ATOM 733 C C . ALA A 1 94 ? -1.295 -15.657 -22.736 1.00 97.12 94 ALA A C 1
ATOM 735 O O . ALA A 1 94 ? -2.202 -16.335 -23.206 1.00 97.12 94 ALA A O 1
ATOM 736 N N . GLY A 1 95 ? -1.533 -14.578 -21.982 1.00 97.69 95 GLY A N 1
ATOM 737 C CA . GLY A 1 95 ? -2.887 -14.181 -21.591 1.00 97.69 95 GLY A CA 1
ATOM 738 C C . GLY A 1 95 ? -3.564 -15.210 -20.677 1.00 97.69 95 GLY A C 1
ATOM 739 O O . GLY A 1 95 ? -2.912 -15.921 -19.915 1.00 97.69 95 GLY A O 1
ATOM 740 N N . MET A 1 96 ? -4.886 -15.304 -20.772 1.00 98.25 96 MET A N 1
ATOM 741 C CA . MET A 1 96 ? -5.749 -16.262 -20.074 1.00 98.25 96 MET A CA 1
ATOM 742 C C . MET A 1 96 ? -5.92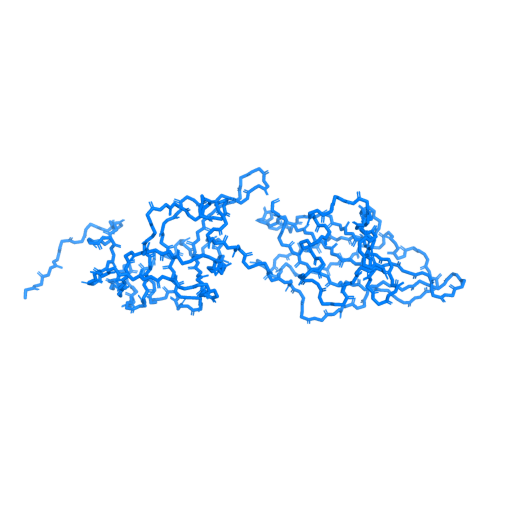3 -16.073 -18.564 1.00 98.25 96 MET A C 1
ATOM 744 O O . MET A 1 96 ? -6.809 -16.716 -17.997 1.00 98.25 96 MET A O 1
ATOM 748 N N . ASN A 1 97 ? -5.196 -15.166 -17.900 1.00 98.44 97 ASN A N 1
ATOM 749 C CA . ASN A 1 97 ? -5.610 -14.769 -16.554 1.00 98.44 97 ASN A CA 1
ATOM 750 C C . ASN A 1 97 ? -6.956 -14.054 -16.633 1.00 98.44 97 ASN A C 1
ATOM 752 O O . ASN A 1 97 ? -7.258 -13.345 -17.595 1.00 98.44 97 ASN A O 1
ATOM 756 N N . LYS A 1 98 ? -7.758 -14.219 -15.585 1.00 98.50 98 LYS A N 1
ATOM 757 C CA . LYS A 1 98 ? -8.991 -13.459 -15.432 1.00 98.50 98 LYS A CA 1
ATOM 758 C C . LYS A 1 98 ? -8.661 -11.972 -15.297 1.00 98.50 98 LYS A C 1
ATOM 760 O O . LYS A 1 98 ? -7.763 -11.599 -14.541 1.00 98.50 98 LYS A O 1
ATOM 765 N N . GLN A 1 99 ? -9.405 -11.136 -16.000 1.00 98.44 99 GLN A N 1
ATOM 766 C CA . GLN A 1 99 ? -9.417 -9.694 -15.807 1.00 98.44 99 GLN A CA 1
ATOM 767 C C . GLN A 1 99 ? -10.837 -9.231 -15.493 1.00 98.44 99 GLN A C 1
ATOM 769 O O . GLN A 1 99 ? -11.812 -9.924 -15.794 1.00 98.44 99 GLN A O 1
ATOM 774 N N . TYR A 1 100 ? -10.916 -8.057 -14.888 1.00 98.69 100 TYR A N 1
ATOM 775 C CA . TYR A 1 100 ? -12.142 -7.365 -14.541 1.00 98.69 100 TYR A CA 1
ATOM 776 C C . TYR A 1 100 ? -12.094 -5.975 -15.155 1.00 98.69 100 TYR A C 1
ATOM 778 O O . TYR A 1 100 ? -11.100 -5.273 -14.973 1.00 98.69 100 TYR A O 1
ATOM 786 N N . GLU A 1 101 ? -13.149 -5.576 -15.849 1.00 98.56 101 GLU A N 1
ATOM 787 C CA . GLU A 1 101 ? -13.366 -4.202 -16.276 1.00 98.56 101 GLU A CA 1
ATOM 788 C C . GLU A 1 101 ? -14.476 -3.580 -15.422 1.00 98.56 101 GLU A C 1
ATOM 790 O O . GLU A 1 101 ? -15.596 -4.090 -15.353 1.00 98.56 101 GLU A O 1
ATOM 795 N N . THR A 1 102 ? -14.147 -2.485 -14.743 1.00 98.25 102 THR A N 1
ATOM 796 C CA . THR A 1 102 ? -15.076 -1.711 -13.920 1.00 98.25 102 THR A CA 1
ATOM 797 C C . THR A 1 102 ? -15.754 -0.612 -14.736 1.00 98.25 102 THR A C 1
ATOM 799 O O . THR A 1 102 ? -15.162 -0.058 -15.662 1.00 98.25 102 THR A O 1
ATOM 802 N N . ALA A 1 103 ? -16.990 -0.253 -14.369 1.00 97.31 103 ALA A N 1
ATOM 803 C CA . ALA A 1 103 ? -17.726 0.823 -15.042 1.00 97.31 103 ALA A CA 1
ATOM 804 C C . ALA A 1 103 ? -17.151 2.223 -14.749 1.00 97.31 103 ALA A C 1
ATOM 806 O O . ALA A 1 103 ? -17.308 3.136 -15.555 1.00 97.31 103 ALA A O 1
ATOM 807 N N . ASP A 1 104 ? -16.479 2.386 -13.607 1.00 97.31 104 ASP A N 1
ATOM 808 C CA . ASP A 1 104 ? -15.768 3.606 -13.218 1.00 97.31 104 ASP A CA 1
ATOM 809 C C . ASP A 1 104 ? -14.270 3.319 -13.028 1.00 97.31 104 ASP A C 1
ATOM 811 O O . ASP A 1 104 ? -13.862 2.165 -12.883 1.00 97.31 104 ASP A O 1
ATOM 815 N N . ASN A 1 105 ? -13.430 4.350 -13.033 1.00 96.44 105 ASN A N 1
ATOM 816 C CA . ASN A 1 105 ? -11.990 4.186 -12.848 1.00 96.44 105 ASN A CA 1
ATOM 817 C C . ASN A 1 105 ? -11.607 3.905 -11.385 1.00 96.44 105 ASN A C 1
ATOM 819 O O . ASN A 1 105 ? -12.325 4.254 -10.449 1.00 96.44 105 ASN A O 1
ATOM 823 N N . VAL A 1 106 ? -10.438 3.290 -11.196 1.00 95.06 106 VAL A N 1
ATOM 824 C CA . VAL A 1 106 ? -9.920 2.875 -9.885 1.00 95.06 106 VAL A CA 1
ATOM 825 C C . VAL A 1 106 ? -9.868 4.034 -8.884 1.00 95.06 106 VAL A C 1
ATOM 827 O O . VAL A 1 106 ? -10.259 3.844 -7.734 1.00 95.06 106 VAL A O 1
ATOM 830 N N . GLU A 1 107 ? -9.438 5.228 -9.294 1.00 92.69 107 GLU A N 1
ATOM 831 C CA . GLU A 1 107 ? -9.385 6.411 -8.422 1.00 92.69 107 GLU A CA 1
ATOM 832 C C . GLU A 1 107 ? -10.771 6.795 -7.880 1.00 92.69 107 GLU A C 1
ATOM 834 O O . GLU A 1 107 ? -10.942 6.973 -6.671 1.00 92.69 107 GLU A O 1
ATOM 839 N N . ASN A 1 108 ? -11.788 6.841 -8.741 1.00 95.12 108 ASN A N 1
ATOM 840 C CA . ASN A 1 108 ? -13.163 7.115 -8.330 1.00 95.12 108 ASN A CA 1
ATOM 841 C C . ASN A 1 108 ? -13.733 6.002 -7.441 1.00 95.12 108 ASN A C 1
ATOM 843 O O . ASN A 1 108 ? -14.415 6.292 -6.456 1.00 95.12 108 ASN A O 1
ATOM 847 N N . LEU A 1 109 ? -13.437 4.735 -7.743 1.00 96.56 109 LEU A N 1
ATOM 848 C CA . LEU A 1 109 ? -13.872 3.605 -6.918 1.00 96.56 109 LEU A CA 1
ATOM 849 C C . LEU A 1 109 ? -13.254 3.635 -5.520 1.00 96.56 109 LEU A C 1
ATOM 851 O O . LEU A 1 109 ? -13.933 3.291 -4.551 1.00 96.56 109 LEU A O 1
ATOM 855 N N . ILE A 1 110 ? -12.000 4.077 -5.403 1.00 92.94 110 ILE A N 1
ATOM 856 C CA . ILE A 1 110 ? -11.355 4.304 -4.108 1.00 92.94 110 ILE A CA 1
ATOM 857 C C . ILE A 1 110 ? -12.038 5.458 -3.376 1.00 92.94 110 ILE A C 1
ATOM 859 O O . ILE A 1 110 ? -12.469 5.296 -2.236 1.00 92.94 110 ILE A O 1
ATOM 863 N N . ARG A 1 111 ? -12.219 6.601 -4.048 1.00 91.44 111 ARG A N 1
ATOM 864 C CA . ARG A 1 111 ? -12.869 7.784 -3.465 1.00 91.44 111 ARG A CA 1
ATOM 865 C C . ARG A 1 111 ? -14.287 7.496 -2.961 1.00 91.44 111 ARG A C 1
ATOM 867 O O . ARG A 1 111 ? -14.689 8.016 -1.928 1.00 91.44 111 ARG A O 1
ATOM 874 N N . ASN A 1 112 ? -15.035 6.647 -3.662 1.00 94.44 112 ASN A N 1
ATOM 875 C CA . ASN A 1 112 ? -16.408 6.275 -3.304 1.00 94.44 112 ASN A CA 1
ATOM 876 C C . ASN A 1 112 ? -16.477 5.118 -2.275 1.00 94.44 112 ASN A C 1
ATOM 878 O O . ASN A 1 112 ? -17.567 4.650 -1.909 1.00 94.44 112 ASN A O 1
ATOM 882 N N . GLY A 1 113 ? -15.322 4.631 -1.806 1.00 94.62 113 GLY A N 1
ATOM 883 C CA . GLY A 1 113 ? -15.213 3.545 -0.833 1.00 94.62 113 GLY A CA 1
ATOM 884 C C . GLY A 1 113 ? -15.732 2.205 -1.356 1.00 94.62 113 GLY A C 1
ATOM 885 O O . GLY A 1 113 ? -16.280 1.421 -0.583 1.00 94.62 113 GLY A O 1
ATOM 886 N N . VAL A 1 114 ? -15.640 1.968 -2.668 1.00 97.75 114 VAL A N 1
ATOM 887 C CA . VAL A 1 114 ? -15.876 0.652 -3.285 1.00 97.75 114 VAL A CA 1
ATOM 888 C C . VAL A 1 114 ? -14.609 -0.192 -3.201 1.00 97.75 114 VAL A C 1
ATOM 890 O O . VAL A 1 114 ? -14.684 -1.379 -2.892 1.00 97.75 114 VAL A O 1
ATOM 893 N N . LEU A 1 115 ? -13.452 0.427 -3.445 1.00 96.38 115 LEU A N 1
ATOM 894 C CA . LEU A 1 115 ? -12.133 -0.186 -3.313 1.00 96.38 115 LEU A CA 1
ATOM 895 C C . LEU A 1 115 ? -11.328 0.515 -2.211 1.00 96.38 115 LEU A C 1
ATOM 897 O O . LEU A 1 115 ? -11.457 1.716 -2.011 1.00 96.38 115 LEU A O 1
ATOM 901 N N . GLU A 1 116 ? -10.436 -0.211 -1.547 1.00 91.81 116 GLU A N 1
ATOM 902 C CA . GLU A 1 116 ? -9.369 0.370 -0.725 1.00 91.81 116 GLU A CA 1
ATOM 903 C C . GLU A 1 116 ? -8.019 -0.122 -1.232 1.00 91.81 116 GLU A C 1
ATOM 905 O O . GLU A 1 116 ? -7.816 -1.322 -1.408 1.00 91.81 116 GLU A O 1
ATOM 910 N N . LYS A 1 117 ? -7.062 0.788 -1.437 1.00 88.12 117 LYS A N 1
ATOM 911 C CA . LYS A 1 117 ? -5.690 0.398 -1.765 1.00 88.12 117 LYS A CA 1
ATOM 912 C C . LYS A 1 117 ? -5.030 -0.255 -0.548 1.00 88.12 117 LYS A C 1
ATOM 914 O O . LYS A 1 117 ? -4.837 0.368 0.498 1.00 88.12 117 LYS A O 1
ATOM 919 N N . ILE A 1 118 ? -4.614 -1.509 -0.701 1.00 85.94 118 ILE A N 1
ATOM 920 C CA . ILE A 1 118 ? -3.853 -2.229 0.315 1.00 85.94 118 ILE A CA 1
ATOM 921 C C . ILE A 1 118 ? -2.431 -1.676 0.319 1.00 85.94 118 ILE A C 1
ATOM 923 O O . ILE A 1 118 ? -1.598 -2.022 -0.520 1.00 85.94 118 ILE A O 1
ATOM 927 N N . MET A 1 119 ? -2.136 -0.840 1.308 1.00 81.19 119 MET A N 1
ATOM 928 C CA . MET A 1 119 ? -0.766 -0.446 1.607 1.00 81.19 119 MET A CA 1
ATOM 929 C C . MET A 1 119 ? -0.108 -1.493 2.495 1.00 81.19 119 MET A C 1
ATOM 931 O O . MET A 1 119 ? -0.600 -1.809 3.579 1.00 81.19 119 MET A O 1
ATOM 935 N N . LYS A 1 120 ? 1.003 -2.048 2.016 1.00 80.38 120 LYS A N 1
ATOM 936 C CA . LYS A 1 120 ? 1.826 -2.976 2.786 1.00 80.38 120 LYS A CA 1
ATOM 937 C C . LYS A 1 120 ? 2.937 -2.197 3.465 1.00 80.38 120 LYS A C 1
ATOM 939 O O . LYS A 1 120 ? 3.544 -1.323 2.854 1.00 80.38 120 LYS A O 1
ATOM 944 N N . ASN A 1 121 ? 3.208 -2.552 4.713 1.00 89.19 121 ASN A N 1
ATOM 945 C CA . ASN A 1 121 ? 4.423 -2.110 5.367 1.00 89.19 121 ASN A CA 1
ATOM 946 C C . ASN A 1 121 ? 5.627 -2.694 4.606 1.00 89.19 121 ASN A C 1
ATOM 948 O O . ASN A 1 121 ? 5.662 -3.893 4.320 1.00 89.19 121 ASN A O 1
ATOM 952 N N . GLY A 1 122 ? 6.586 -1.842 4.248 1.00 89.06 122 GLY A N 1
ATOM 953 C CA . GLY A 1 122 ? 7.804 -2.223 3.538 1.00 89.06 122 GLY A CA 1
ATOM 954 C C . GLY A 1 122 ? 8.760 -3.086 4.363 1.00 89.06 122 GLY A C 1
ATOM 955 O O . GLY A 1 122 ? 9.647 -3.716 3.791 1.00 89.06 122 GLY A O 1
ATOM 956 N N . ILE A 1 123 ? 8.561 -3.163 5.683 1.00 90.06 123 ILE A N 1
ATOM 957 C CA . ILE A 1 123 ? 9.271 -4.086 6.575 1.00 90.06 123 ILE A CA 1
ATOM 958 C C . ILE A 1 123 ? 8.337 -5.181 7.105 1.00 90.06 123 ILE A C 1
ATOM 960 O O . ILE A 1 123 ? 7.150 -4.960 7.341 1.00 90.06 123 ILE A O 1
ATOM 964 N N . LYS A 1 124 ? 8.887 -6.386 7.307 1.00 87.50 124 LYS A N 1
ATOM 965 C CA . LYS A 1 124 ? 8.159 -7.540 7.876 1.00 87.50 124 LYS A CA 1
ATOM 966 C C . LYS A 1 124 ? 8.228 -7.608 9.405 1.00 87.50 124 LYS A C 1
ATOM 968 O O . LYS A 1 124 ? 7.368 -8.226 10.026 1.00 87.50 124 LYS A O 1
ATOM 973 N N . ALA A 1 125 ? 9.260 -7.011 9.989 1.00 90.19 125 ALA A N 1
ATOM 974 C CA . ALA A 1 125 ? 9.519 -6.947 11.421 1.00 90.19 125 ALA A CA 1
ATOM 975 C C . ALA A 1 125 ? 10.205 -5.615 11.740 1.00 90.19 125 ALA A C 1
ATOM 977 O O . ALA A 1 125 ? 10.760 -4.986 10.837 1.00 90.19 125 ALA A O 1
ATOM 978 N N . GLN A 1 126 ? 10.169 -5.206 13.009 1.00 93.94 126 GLN A N 1
ATOM 979 C CA . GLN A 1 126 ? 10.909 -4.031 13.460 1.00 93.94 126 GLN A CA 1
ATOM 980 C C . GLN A 1 126 ? 12.415 -4.214 13.241 1.00 93.94 126 GLN A C 1
ATOM 982 O O . GLN A 1 126 ? 12.930 -5.330 13.342 1.00 93.94 126 GLN A O 1
ATOM 987 N N . VAL A 1 127 ? 13.119 -3.118 12.981 1.00 95.00 127 VAL A N 1
ATOM 988 C CA . VAL A 1 127 ? 14.579 -3.101 12.820 1.00 95.00 127 VAL A CA 1
ATOM 989 C C . VAL A 1 127 ? 15.167 -2.167 13.868 1.00 95.00 127 VAL A C 1
ATOM 991 O O . VAL A 1 127 ? 14.722 -1.029 13.983 1.00 95.00 127 VAL A O 1
ATOM 994 N N . LEU A 1 128 ? 16.148 -2.636 14.640 1.00 94.62 128 LEU A N 1
ATOM 995 C CA . LEU A 1 128 ? 16.861 -1.799 15.605 1.00 94.62 128 LEU A CA 1
ATOM 996 C C . LEU A 1 128 ? 17.687 -0.745 14.857 1.00 94.62 128 LEU A C 1
ATOM 998 O O . LEU A 1 128 ? 18.524 -1.098 14.027 1.00 94.62 128 LEU A O 1
ATOM 1002 N N . LEU A 1 129 ? 17.443 0.532 15.147 1.00 93.88 129 LEU A N 1
ATOM 1003 C CA . LEU A 1 129 ? 18.229 1.653 14.625 1.00 93.88 129 LEU A CA 1
ATOM 1004 C C . LEU A 1 129 ? 19.327 2.056 15.609 1.00 93.88 129 LEU A C 1
ATOM 1006 O O . LEU A 1 129 ? 20.451 2.339 15.198 1.00 93.88 129 LEU A O 1
ATOM 1010 N N . HIS A 1 130 ? 18.996 2.076 16.902 1.00 94.44 130 HIS A N 1
ATOM 1011 C CA . HIS A 1 130 ? 19.909 2.475 17.970 1.00 94.44 130 HIS A CA 1
ATOM 1012 C C . HIS A 1 130 ? 19.511 1.851 19.307 1.00 94.44 130 HIS A C 1
ATOM 1014 O O . HIS A 1 130 ? 18.323 1.780 19.614 1.00 94.44 130 HIS A O 1
ATOM 1020 N N . ASP A 1 131 ? 20.508 1.454 20.094 1.00 93.25 131 ASP A N 1
ATOM 1021 C CA . ASP A 1 131 ? 20.427 1.182 21.535 1.00 93.25 131 ASP A CA 1
ATOM 1022 C C . ASP A 1 131 ? 21.767 1.609 22.143 1.00 93.25 131 ASP A C 1
ATOM 1024 O O . ASP A 1 131 ? 22.790 0.956 21.922 1.00 93.25 131 ASP A O 1
ATOM 1028 N N . GLY A 1 132 ? 21.792 2.740 22.845 1.00 91.88 132 GLY A N 1
ATOM 1029 C CA . GLY A 1 132 ? 23.042 3.259 23.387 1.00 91.88 132 GLY A CA 1
ATOM 1030 C C . GLY A 1 132 ? 22.914 4.569 24.148 1.00 91.88 132 GLY A C 1
ATOM 1031 O O . GLY A 1 132 ? 21.841 5.168 24.228 1.00 91.88 132 GLY A O 1
ATOM 1032 N N . PHE A 1 133 ? 24.043 5.002 24.710 1.00 88.44 133 PHE A N 1
ATOM 1033 C CA . PHE A 1 133 ? 24.124 6.191 25.565 1.00 88.44 133 PHE A CA 1
ATOM 1034 C C . PHE A 1 133 ? 24.360 7.506 24.812 1.00 88.44 133 PHE A C 1
ATOM 1036 O O . PHE A 1 133 ? 24.307 8.592 25.378 1.00 88.44 133 PHE A O 1
ATOM 1043 N N . GLU A 1 134 ? 24.697 7.406 23.534 1.00 83.06 134 GLU A N 1
ATOM 1044 C CA . GLU A 1 134 ? 25.030 8.550 22.696 1.00 83.06 134 GLU A CA 1
ATOM 1045 C C . GLU A 1 134 ? 23.748 9.185 22.163 1.00 83.06 134 GLU A C 1
ATOM 1047 O O . GLU A 1 134 ? 22.876 8.464 21.678 1.00 83.06 134 GLU A O 1
ATOM 1052 N N . ASN A 1 135 ? 23.661 10.519 22.185 1.00 79.75 135 ASN A N 1
ATOM 1053 C CA . ASN A 1 135 ? 22.519 11.268 21.634 1.00 79.75 135 ASN A CA 1
ATOM 1054 C C . ASN A 1 135 ? 22.733 11.641 20.161 1.00 79.75 135 ASN A C 1
ATOM 1056 O O . ASN A 1 135 ? 21.775 11.946 19.451 1.00 79.75 135 ASN A O 1
ATOM 1060 N N . ASP A 1 136 ? 23.974 11.561 19.674 1.00 85.75 136 ASP A N 1
ATOM 1061 C CA . ASP A 1 136 ? 24.346 11.923 18.301 1.00 85.75 136 ASP A CA 1
ATOM 1062 C C . ASP A 1 136 ? 23.672 11.025 17.252 1.00 85.75 136 ASP A C 1
ATOM 1064 O O . ASP A 1 136 ? 23.531 11.413 16.088 1.00 85.75 136 ASP A O 1
ATOM 1068 N N . PHE A 1 137 ? 23.165 9.855 17.662 1.00 86.56 137 PHE A N 1
ATOM 1069 C CA . PHE A 1 137 ? 22.362 8.981 16.806 1.00 86.56 137 PHE A CA 1
ATOM 1070 C C . PHE A 1 137 ? 21.135 9.691 16.220 1.00 86.56 137 PHE A C 1
ATOM 1072 O O . PHE A 1 137 ? 20.694 9.333 15.129 1.00 86.56 137 PHE A O 1
ATOM 1079 N N . ILE A 1 138 ? 20.609 10.717 16.903 1.00 87.06 138 ILE A N 1
ATOM 1080 C CA . ILE A 1 138 ? 19.452 11.481 16.431 1.00 87.06 138 ILE A CA 1
ATOM 1081 C C . ILE A 1 138 ? 19.765 12.128 15.076 1.00 87.06 138 ILE A C 1
ATOM 1083 O O . ILE A 1 138 ? 18.926 12.128 14.175 1.00 87.06 138 ILE A O 1
ATOM 1087 N N . HIS A 1 139 ? 20.993 12.619 14.903 1.00 91.75 139 HIS A N 1
ATOM 1088 C CA . HIS A 1 139 ? 21.472 13.242 13.668 1.00 91.75 139 HIS A CA 1
ATOM 1089 C C . HIS A 1 139 ? 22.117 12.248 12.694 1.00 91.75 139 HIS A C 1
ATOM 1091 O O . HIS A 1 139 ? 22.382 12.596 11.539 1.00 91.75 139 HIS A O 1
ATOM 1097 N N . LYS A 1 140 ? 22.363 11.008 13.128 1.00 92.50 140 LYS A N 1
ATOM 1098 C CA . LYS A 1 140 ? 22.937 9.966 12.281 1.00 92.50 140 LYS A CA 1
ATOM 1099 C C . LYS A 1 140 ? 21.961 9.602 11.165 1.00 92.50 140 LYS A C 1
ATOM 1101 O O . LYS A 1 140 ? 20.797 9.271 11.392 1.00 92.50 140 LYS A O 1
ATOM 1106 N N . LYS A 1 141 ? 22.466 9.640 9.933 1.00 95.12 141 LYS A N 1
ATOM 1107 C CA . LYS A 1 141 ? 21.729 9.177 8.759 1.00 95.12 141 LYS A CA 1
ATOM 1108 C C . LYS A 1 141 ? 21.637 7.655 8.779 1.00 95.12 141 LYS A C 1
ATOM 1110 O O . LYS A 1 141 ? 22.643 6.964 8.922 1.00 95.12 141 LYS A O 1
ATOM 1115 N N . ASN A 1 142 ? 20.429 7.160 8.579 1.00 94.81 142 ASN A N 1
ATOM 1116 C CA . ASN A 1 142 ? 20.121 5.769 8.313 1.00 94.81 142 ASN A CA 1
ATOM 1117 C C . ASN A 1 142 ? 19.881 5.608 6.814 1.00 94.81 142 ASN A C 1
ATOM 1119 O O . ASN A 1 142 ? 19.254 6.467 6.188 1.00 94.81 142 ASN A O 1
ATOM 1123 N N . VAL A 1 143 ? 20.378 4.507 6.253 1.00 95.69 143 VAL A N 1
ATOM 1124 C CA . VAL A 1 143 ? 20.197 4.149 4.844 1.00 95.69 143 VAL A CA 1
ATOM 1125 C C . VAL A 1 143 ? 19.503 2.800 4.781 1.00 95.69 143 VAL A C 1
ATOM 1127 O O . VAL A 1 143 ? 19.942 1.838 5.410 1.00 95.69 143 VAL A O 1
ATOM 1130 N N . ILE A 1 144 ? 18.408 2.732 4.032 1.00 94.69 144 ILE A N 1
ATOM 1131 C CA . ILE A 1 144 ? 17.682 1.491 3.752 1.00 94.69 144 ILE A CA 1
ATOM 1132 C C . ILE A 1 144 ? 17.421 1.369 2.256 1.00 94.69 144 ILE A C 1
ATOM 1134 O O . ILE A 1 144 ? 17.413 2.358 1.526 1.00 94.69 144 ILE A O 1
ATOM 1138 N N . ILE A 1 145 ? 17.153 0.148 1.804 1.00 93.19 145 ILE A N 1
ATOM 1139 C CA . ILE A 1 145 ? 16.748 -0.101 0.423 1.00 93.19 145 ILE A CA 1
ATOM 1140 C C . ILE A 1 145 ? 15.247 0.146 0.284 1.00 93.19 145 ILE A C 1
ATOM 1142 O O . ILE A 1 145 ? 14.436 -0.414 1.023 1.00 93.19 145 ILE A O 1
ATOM 1146 N N . CYS A 1 146 ? 14.870 0.969 -0.691 1.00 89.31 146 CYS A N 1
ATOM 1147 C CA . CYS A 1 146 ? 13.490 1.223 -1.064 1.00 89.31 146 CYS A CA 1
ATOM 1148 C C . CYS A 1 146 ? 12.813 -0.106 -1.432 1.00 89.31 146 CYS A C 1
ATOM 1150 O O . CYS A 1 146 ? 13.205 -0.737 -2.422 1.00 89.31 146 CYS A O 1
ATOM 1152 N N . PRO A 1 147 ? 11.744 -0.508 -0.723 1.00 86.44 147 PRO A N 1
ATOM 1153 C CA . PRO A 1 147 ? 11.091 -1.794 -0.958 1.00 86.44 147 PRO A CA 1
ATOM 1154 C C . PRO A 1 147 ? 10.324 -1.849 -2.292 1.00 86.44 147 PRO A C 1
ATOM 1156 O O . PRO A 1 147 ? 9.796 -2.899 -2.648 1.00 86.44 147 PRO A O 1
ATOM 1159 N N . TYR A 1 148 ? 10.265 -0.735 -3.034 1.00 81.44 148 TYR A N 1
ATOM 1160 C CA . TYR A 1 148 ? 9.491 -0.589 -4.269 1.00 81.44 148 TYR A CA 1
ATOM 1161 C C . TYR A 1 148 ? 10.345 -0.447 -5.541 1.00 81.44 148 TYR A C 1
ATOM 1163 O O . TYR A 1 148 ? 9.844 -0.706 -6.632 1.00 81.44 148 TYR A O 1
ATOM 1171 N N . CYS A 1 149 ? 11.611 -0.023 -5.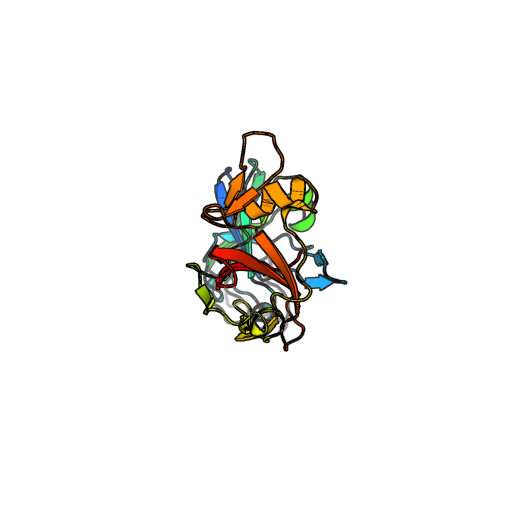446 1.00 80.19 149 CYS A N 1
ATOM 1172 C CA . CYS A 1 149 ? 12.484 0.145 -6.624 1.00 80.19 149 CYS A CA 1
ATOM 1173 C C . CYS A 1 149 ? 13.956 -0.207 -6.407 1.00 80.19 149 CYS A C 1
ATOM 1175 O O . CYS A 1 149 ? 14.754 0.059 -7.303 1.00 80.19 149 CYS A O 1
ATOM 1177 N N . SER A 1 150 ? 14.326 -0.733 -5.237 1.00 83.00 150 SER A N 1
ATOM 1178 C CA . SER A 1 150 ? 15.714 -1.066 -4.881 1.00 83.00 150 SER A CA 1
ATOM 1179 C C . SER A 1 150 ? 16.694 0.115 -4.806 1.00 83.00 150 SER A C 1
ATOM 1181 O O . SER A 1 150 ? 17.878 -0.112 -4.592 1.00 83.00 150 SER A O 1
ATOM 1183 N N . GLY A 1 151 ? 16.217 1.354 -4.955 1.00 87.94 151 GLY A N 1
ATOM 1184 C CA . GLY A 1 151 ? 17.011 2.565 -4.720 1.00 87.94 151 GLY A CA 1
ATOM 1185 C C . GLY A 1 151 ? 17.270 2.812 -3.234 1.00 87.94 151 GLY A C 1
ATOM 1186 O O . GLY A 1 151 ? 16.584 2.231 -2.393 1.00 87.94 151 GLY A O 1
ATOM 1187 N N . GLU A 1 152 ? 18.218 3.672 -2.887 1.00 96.06 152 GLU A N 1
ATOM 1188 C CA . GLU A 1 152 ? 18.488 4.033 -1.496 1.00 96.06 152 GLU A CA 1
ATOM 1189 C C . GLU A 1 152 ? 17.464 5.030 -0.944 1.00 96.06 152 GLU A C 1
ATOM 1191 O O . GLU A 1 152 ? 16.916 5.885 -1.643 1.00 96.06 152 GLU A O 1
ATOM 1196 N N . VAL A 1 153 ? 17.195 4.912 0.352 1.00 96.25 153 VAL A N 1
ATOM 1197 C CA . VAL A 1 153 ? 16.351 5.824 1.119 1.00 96.25 153 VAL A CA 1
ATOM 1198 C C . VAL A 1 153 ? 17.138 6.267 2.334 1.00 96.25 153 VAL A C 1
ATOM 1200 O O . VAL A 1 153 ? 17.546 5.439 3.150 1.00 96.25 153 VAL A O 1
ATOM 1203 N N . VAL A 1 154 ? 17.317 7.578 2.460 1.00 96.62 154 VAL A N 1
ATOM 1204 C CA . VAL A 1 154 ? 18.034 8.191 3.576 1.00 96.62 154 VAL A CA 1
ATOM 1205 C C . VAL A 1 154 ? 17.042 8.889 4.499 1.00 96.62 154 VAL A C 1
ATOM 1207 O O . VAL A 1 154 ? 16.159 9.618 4.039 1.00 96.62 154 VAL A O 1
ATOM 1210 N N . PHE A 1 155 ? 17.191 8.665 5.802 1.00 96.25 155 PHE A N 1
ATOM 1211 C CA . PHE A 1 155 ? 16.389 9.304 6.845 1.00 96.25 155 PHE A CA 1
ATOM 1212 C C . PHE A 1 155 ? 17.180 9.426 8.152 1.00 96.25 155 PHE A C 1
ATOM 1214 O O . PHE A 1 155 ? 18.211 8.781 8.332 1.00 96.25 155 PHE A O 1
ATOM 1221 N N . SER A 1 156 ? 16.700 10.242 9.083 1.00 94.25 156 SER A N 1
ATOM 1222 C CA . SER A 1 156 ? 17.244 10.369 10.440 1.00 94.25 156 SER A CA 1
ATOM 1223 C C . SER A 1 156 ? 16.105 10.502 11.444 1.00 94.25 156 SER A C 1
ATOM 1225 O O . SER A 1 156 ? 14.978 10.811 11.064 1.00 94.25 156 SER A O 1
ATOM 1227 N N . VAL A 1 157 ? 16.391 10.303 12.732 1.00 90.81 157 VAL A N 1
ATOM 1228 C CA . VAL A 1 157 ? 15.418 10.642 13.786 1.00 90.81 157 VAL A CA 1
ATOM 1229 C C . VAL A 1 157 ? 15.207 12.158 13.808 1.00 90.81 157 VAL A C 1
ATOM 1231 O O . VAL A 1 157 ? 14.072 12.630 13.872 1.00 90.81 157 VAL A O 1
ATOM 1234 N N . TYR A 1 158 ? 16.287 12.927 13.653 1.00 92.88 158 TYR A N 1
ATOM 1235 C CA . TYR A 1 158 ? 16.231 14.367 13.445 1.00 92.88 158 TYR A CA 1
ATOM 1236 C C . TYR A 1 158 ? 15.376 14.711 12.221 1.00 92.88 158 TYR A C 1
ATOM 1238 O O . TYR A 1 158 ? 15.539 14.103 11.164 1.00 92.88 158 TYR A O 1
ATOM 1246 N N . GLY A 1 159 ? 14.483 15.693 12.365 1.00 94.06 159 GLY A N 1
ATOM 1247 C CA . GLY A 1 159 ? 13.545 16.108 11.316 1.00 94.06 159 GLY A CA 1
ATOM 1248 C C . GLY A 1 159 ? 12.266 15.267 11.231 1.00 94.06 159 GLY A C 1
ATOM 1249 O O . GLY A 1 159 ? 11.399 15.579 10.418 1.00 94.06 159 GLY A O 1
ATOM 1250 N N . SER A 1 160 ? 12.120 14.236 12.069 1.00 96.25 160 SER A N 1
ATOM 1251 C CA . SER A 1 160 ? 10.868 13.484 12.174 1.00 96.25 160 SER A CA 1
ATOM 1252 C C . SER A 1 160 ? 9.779 14.304 12.869 1.00 96.25 160 SER A C 1
ATOM 1254 O O . SER A 1 160 ? 10.050 15.097 13.771 1.00 96.25 160 SER A O 1
ATOM 1256 N N . LYS A 1 161 ? 8.529 14.073 12.474 1.00 97.12 161 LYS A N 1
ATOM 1257 C CA . LYS A 1 161 ? 7.329 14.615 13.113 1.00 97.12 161 LYS A CA 1
ATOM 1258 C C . LYS A 1 161 ? 6.778 13.616 14.123 1.00 97.12 161 LYS A C 1
ATOM 1260 O O . LYS A 1 161 ? 6.912 12.406 13.940 1.00 97.12 161 LYS A O 1
ATOM 1265 N N . SER A 1 162 ? 6.128 14.119 15.169 1.00 96.81 162 SER A N 1
ATOM 1266 C CA . SER A 1 162 ? 5.409 13.268 16.119 1.00 96.81 162 SER A CA 1
ATOM 1267 C C . SER A 1 162 ? 4.190 12.653 15.440 1.00 96.81 162 SER A C 1
ATOM 1269 O O . SER A 1 162 ? 3.395 13.351 14.820 1.00 96.81 162 SER A O 1
ATOM 1271 N N . PHE A 1 163 ? 3.987 11.346 15.586 1.00 97.31 163 PHE A N 1
ATOM 1272 C CA . PHE A 1 163 ? 2.781 10.703 15.066 1.00 97.31 163 PHE A CA 1
ATOM 1273 C C . PHE A 1 163 ? 1.513 11.252 15.725 1.00 97.31 163 PHE A C 1
ATOM 1275 O O . PHE A 1 163 ? 0.486 11.417 15.075 1.00 97.31 163 PHE A O 1
ATOM 1282 N N . ASN A 1 164 ? 1.592 11.582 17.016 1.00 97.00 164 ASN A N 1
ATOM 1283 C CA . ASN A 1 164 ? 0.444 12.065 17.775 1.00 97.00 164 ASN A CA 1
ATOM 1284 C C . ASN A 1 164 ? 0.060 13.517 17.466 1.00 97.00 164 ASN A C 1
ATOM 1286 O O . ASN A 1 164 ? -1.049 13.909 17.834 1.00 97.00 164 ASN A O 1
ATOM 1290 N N . SER A 1 165 ? 0.918 14.283 16.777 1.00 96.75 165 SER A N 1
ATOM 1291 C CA . SER A 1 165 ? 0.579 15.636 16.314 1.00 96.75 165 SER A CA 1
ATOM 1292 C C . SER A 1 165 ? -0.255 15.661 15.033 1.00 96.75 165 SER A C 1
ATOM 1294 O O . SER A 1 165 ? -0.783 16.715 14.696 1.00 96.75 165 SER A O 1
ATOM 1296 N N . GLU A 1 166 ? -0.383 14.535 14.330 1.00 97.25 166 GLU A N 1
ATOM 1297 C CA . GLU A 1 166 ? -1.211 14.432 13.124 1.00 97.25 166 GLU A CA 1
ATOM 1298 C C . GLU A 1 166 ? -2.704 14.296 13.459 1.00 97.25 166 GLU A C 1
ATOM 1300 O O . GLU A 1 166 ? -3.100 14.021 14.603 1.00 97.25 166 GLU A O 1
ATOM 1305 N N . ASP A 1 167 ? -3.548 14.477 12.442 1.00 95.31 167 ASP A N 1
ATOM 1306 C CA . ASP A 1 167 ? -4.993 14.328 12.572 1.00 95.31 167 ASP A CA 1
ATOM 1307 C C . ASP A 1 167 ? -5.421 12.878 12.889 1.00 95.31 167 ASP A C 1
ATOM 1309 O O . ASP A 1 167 ? -4.654 11.910 12.825 1.00 95.31 167 ASP A O 1
ATOM 1313 N N . LEU A 1 168 ? -6.675 12.720 13.317 1.00 93.44 168 LEU A N 1
ATOM 1314 C CA . LEU A 1 168 ? -7.192 11.421 13.742 1.00 93.44 168 LEU A CA 1
ATOM 1315 C C . LEU A 1 168 ? -7.289 10.419 12.582 1.00 93.44 168 LEU A C 1
ATOM 1317 O O . LEU A 1 168 ? -7.118 9.223 12.817 1.00 93.44 168 LEU A O 1
ATOM 1321 N N . GLU A 1 169 ? -7.541 10.888 11.360 1.00 90.62 169 GLU A N 1
ATOM 1322 C CA . GLU A 1 169 ? -7.667 10.037 10.177 1.00 90.62 169 GLU A CA 1
ATOM 1323 C C . GLU A 1 169 ? -6.317 9.401 9.838 1.00 90.62 169 GLU A C 1
ATOM 1325 O O . GLU A 1 169 ? -6.215 8.174 9.770 1.00 90.62 169 GLU A O 1
ATOM 1330 N N . PHE A 1 170 ? -5.258 10.209 9.756 1.00 92.88 170 PHE A N 1
ATOM 1331 C CA . PHE A 1 170 ? -3.882 9.765 9.571 1.00 92.88 170 PHE A CA 1
ATOM 1332 C C . PHE A 1 170 ? -3.480 8.749 10.646 1.00 92.88 170 PHE A C 1
ATOM 1334 O O . PHE A 1 170 ? -2.986 7.655 10.340 1.00 92.88 170 PHE A O 1
ATOM 1341 N N . LYS A 1 171 ? -3.753 9.064 11.918 1.00 95.62 171 LYS A N 1
ATOM 1342 C CA . LYS A 1 171 ? -3.389 8.193 13.043 1.00 95.62 171 LYS A CA 1
ATOM 1343 C C . LYS A 1 171 ? -4.133 6.859 13.025 1.00 95.62 171 LYS A C 1
ATOM 1345 O O . LYS A 1 171 ? -3.527 5.795 13.180 1.00 95.62 171 LYS A O 1
ATOM 1350 N N . GLN A 1 172 ? -5.444 6.876 12.795 1.00 92.81 172 GLN A N 1
ATOM 1351 C CA . GLN A 1 172 ? -6.247 5.654 12.690 1.00 92.81 172 GLN A CA 1
ATOM 1352 C C . GLN A 1 172 ? -5.867 4.819 11.467 1.00 92.81 172 GLN A C 1
ATOM 1354 O O . GLN A 1 172 ? -5.919 3.588 11.514 1.00 92.81 172 GLN A O 1
ATOM 1359 N N . PHE A 1 173 ? -5.483 5.472 10.375 1.00 90.31 173 PHE A N 1
ATOM 1360 C CA . PHE A 1 173 ? -5.093 4.803 9.150 1.00 90.31 173 PHE A CA 1
ATOM 1361 C C . PHE A 1 173 ? -3.776 4.026 9.319 1.00 90.31 173 PHE A C 1
ATOM 1363 O O . PHE A 1 173 ? -3.731 2.821 9.051 1.00 90.31 173 PHE A O 1
ATOM 1370 N N . TYR A 1 174 ? -2.712 4.674 9.809 1.00 93.75 174 TYR A N 1
ATOM 1371 C CA . TYR A 1 174 ? -1.399 4.029 9.942 1.00 93.75 174 TYR A CA 1
ATOM 1372 C C . TYR A 1 174 ? -1.300 3.079 11.140 1.00 93.75 174 TYR A C 1
ATOM 1374 O O . TYR A 1 174 ? -0.622 2.055 11.038 1.00 93.75 174 TYR A O 1
ATOM 1382 N N . SER A 1 175 ? -2.026 3.325 12.237 1.00 94.00 175 SER A N 1
ATOM 1383 C CA . SER A 1 175 ? -2.038 2.411 13.395 1.00 94.00 175 SER A CA 1
ATOM 1384 C C . SER A 1 175 ? -2.543 1.008 13.043 1.00 94.00 175 SER A C 1
ATOM 1386 O O . SER A 1 175 ? -1.999 0.015 13.516 1.00 94.00 175 SER A O 1
ATOM 1388 N N . LYS A 1 176 ? -3.518 0.896 12.133 1.00 91.75 176 LYS A N 1
ATOM 1389 C CA . LYS A 1 176 ? -4.010 -0.398 11.622 1.00 91.75 176 LYS A CA 1
ATOM 1390 C C . LYS A 1 176 ? -3.000 -1.119 10.721 1.00 91.75 176 LYS A C 1
ATOM 1392 O O . LYS A 1 176 ? -3.113 -2.326 10.520 1.00 91.75 176 LYS A O 1
ATOM 1397 N N . LYS A 1 177 ? -2.038 -0.390 10.145 1.00 91.38 177 LYS A N 1
ATOM 1398 C CA . LYS A 1 177 ? -1.071 -0.886 9.150 1.00 91.38 177 LYS A CA 1
ATOM 1399 C C . LYS A 1 177 ? 0.297 -1.214 9.771 1.00 91.38 177 LYS A C 1
ATOM 1401 O O . LYS A 1 177 ? 1.088 -1.926 9.150 1.00 91.38 177 LYS A O 1
ATOM 1406 N N . ILE A 1 178 ? 0.569 -0.748 10.993 1.00 93.50 178 ILE A N 1
ATOM 1407 C CA . ILE A 1 178 ? 1.792 -1.039 11.751 1.00 93.50 178 ILE A CA 1
ATOM 1408 C C . ILE A 1 178 ? 1.446 -1.944 12.935 1.00 93.50 178 ILE A C 1
ATOM 1410 O O . ILE A 1 178 ? 0.856 -1.521 13.928 1.00 93.50 178 ILE A O 1
ATOM 1414 N N . ARG A 1 179 ? 1.843 -3.216 12.850 1.00 90.38 179 ARG A N 1
ATOM 1415 C CA . ARG A 1 179 ? 1.640 -4.181 13.937 1.00 90.38 179 ARG A CA 1
ATOM 1416 C C . ARG A 1 179 ? 2.326 -3.683 15.211 1.00 90.38 179 ARG A C 1
ATOM 1418 O O . ARG A 1 179 ? 3.527 -3.476 15.187 1.00 90.38 179 ARG A O 1
ATOM 1425 N N . GLY A 1 180 ? 1.584 -3.580 16.313 1.00 91.81 180 GLY A N 1
ATOM 1426 C CA . GLY A 1 180 ? 2.111 -3.150 17.617 1.00 91.81 180 GLY A CA 1
ATOM 1427 C C . GLY A 1 180 ? 1.734 -1.719 17.996 1.00 91.81 180 GLY A C 1
ATOM 1428 O O . GLY A 1 180 ? 1.777 -1.389 19.178 1.00 91.81 180 GLY A O 1
ATOM 1429 N N . VAL A 1 181 ? 1.274 -0.909 17.036 1.00 95.50 181 VAL A N 1
ATOM 1430 C CA . VAL A 1 181 ? 0.717 0.414 17.333 1.00 95.50 181 VAL A CA 1
ATOM 1431 C C . VAL A 1 181 ? -0.678 0.266 17.930 1.00 95.50 181 VAL A C 1
ATOM 1433 O O . VAL A 1 181 ? -1.539 -0.416 17.369 1.00 95.50 181 VAL A O 1
ATOM 1436 N N . LYS A 1 182 ? -0.905 0.906 19.076 1.00 95.38 182 LYS A N 1
ATOM 1437 C CA . LYS A 1 182 ? -2.188 0.913 19.786 1.00 95.38 182 LYS A CA 1
ATOM 1438 C C . LYS A 1 182 ? -2.505 2.310 20.286 1.00 95.38 182 LYS A C 1
ATOM 1440 O O . LYS A 1 182 ? -1.608 3.126 20.467 1.00 95.38 182 LYS A O 1
ATOM 1445 N N . GLU A 1 183 ? -3.787 2.576 20.490 1.00 95.75 183 GLU A N 1
ATOM 1446 C CA . GLU A 1 183 ? -4.236 3.773 21.194 1.00 95.75 183 GLU A CA 1
ATOM 1447 C C . GLU A 1 183 ? -4.023 3.566 22.702 1.00 95.75 183 GLU A C 1
ATOM 1449 O O . GLU A 1 183 ? -4.402 2.518 23.226 1.00 95.75 183 GLU A O 1
ATOM 1454 N N . MET A 1 184 ? -3.418 4.540 23.390 1.00 90.69 184 MET A N 1
ATOM 1455 C CA . MET A 1 184 ? -3.068 4.448 24.816 1.00 90.69 184 MET A CA 1
ATOM 1456 C C . MET A 1 184 ? -4.302 4.176 25.681 1.00 90.69 184 MET A C 1
ATOM 1458 O O . MET A 1 184 ? -4.299 3.307 26.547 1.00 90.69 184 MET A O 1
ATOM 1462 N N . THR A 1 185 ? -5.376 4.911 25.398 1.00 91.50 185 THR A N 1
ATOM 1463 C CA . THR A 1 185 ? -6.690 4.735 26.010 1.00 91.50 185 THR A CA 1
ATOM 1464 C C . THR A 1 185 ? -7.716 4.863 24.903 1.00 91.50 185 THR A C 1
ATOM 1466 O O . THR A 1 185 ? -7.618 5.771 24.084 1.00 91.50 185 THR A O 1
ATOM 1469 N N . LYS A 1 186 ? -8.717 3.981 24.877 1.00 90.06 186 LYS A N 1
ATOM 1470 C CA . LYS A 1 186 ? -9.750 3.995 23.836 1.00 90.06 186 LYS A CA 1
ATOM 1471 C C . LYS A 1 186 ? -10.401 5.382 23.726 1.00 90.06 186 LYS A C 1
ATOM 1473 O O . LYS A 1 186 ? -11.027 5.839 24.679 1.00 90.06 186 LYS A O 1
ATOM 1478 N N . GLY A 1 187 ? -10.278 6.010 22.559 1.00 89.94 187 GLY A N 1
ATOM 1479 C CA . GLY A 1 187 ? -10.814 7.339 22.263 1.00 89.94 187 GLY A CA 1
ATOM 1480 C C . GLY A 1 187 ? -9.922 8.522 22.658 1.00 89.94 187 GLY A C 1
ATOM 1481 O O . GLY A 1 187 ? -10.372 9.657 22.525 1.00 89.94 187 GLY A O 1
ATOM 1482 N N . SER A 1 188 ? -8.690 8.307 23.134 1.00 93.25 188 SER A N 1
ATOM 1483 C CA . SER A 1 188 ? -7.771 9.406 23.470 1.00 93.25 188 SER A CA 1
ATOM 1484 C C . SER A 1 188 ? -7.171 10.101 22.246 1.00 93.25 188 SER A C 1
ATOM 1486 O O . SER A 1 188 ? -6.686 11.225 22.349 1.00 93.25 188 SER A O 1
ATOM 1488 N N . GLY A 1 189 ? -7.144 9.430 21.094 1.00 93.88 189 GLY A N 1
ATOM 1489 C CA . GLY A 1 189 ? -6.425 9.869 19.905 1.00 93.88 189 GLY A CA 1
ATOM 1490 C C . GLY A 1 189 ? -4.899 9.845 20.056 1.00 93.88 189 GLY A C 1
ATOM 1491 O O . GLY A 1 189 ? -4.210 10.368 19.175 1.00 93.88 189 GLY A O 1
ATOM 1492 N N . LEU A 1 190 ? -4.370 9.270 21.142 1.00 95.81 190 LEU A N 1
ATOM 1493 C CA . LEU A 1 190 ? -2.939 9.143 21.420 1.00 95.81 190 LEU A CA 1
ATOM 1494 C C . LEU A 1 190 ? -2.495 7.702 21.205 1.00 95.81 190 LEU A C 1
ATOM 1496 O O . LEU A 1 190 ? -3.050 6.786 21.804 1.00 95.81 190 LEU A O 1
ATOM 1500 N N . TYR A 1 191 ? -1.475 7.511 20.380 1.00 96.88 191 TYR A N 1
ATOM 1501 C CA . TYR A 1 191 ? -0.963 6.212 19.974 1.00 96.88 191 TYR A CA 1
ATOM 1502 C C . TYR A 1 191 ? 0.480 6.002 20.429 1.00 96.88 191 TYR A C 1
ATOM 1504 O O . TYR A 1 191 ? 1.269 6.945 20.504 1.00 96.88 191 TYR A O 1
ATOM 1512 N N . HIS A 1 192 ? 0.814 4.746 20.702 1.00 96.06 192 HIS A N 1
ATOM 1513 C CA . HIS A 1 192 ? 2.134 4.289 21.130 1.00 96.06 192 HIS A CA 1
ATOM 1514 C C . HIS A 1 192 ? 2.467 2.954 20.457 1.00 96.06 192 HIS A C 1
ATOM 1516 O O . HIS A 1 192 ? 1.571 2.238 19.996 1.00 96.06 192 HIS A O 1
ATOM 1522 N N . TYR A 1 193 ? 3.753 2.623 20.392 1.00 95.56 193 TYR A N 1
ATOM 1523 C CA . TYR A 1 193 ? 4.243 1.324 19.938 1.00 95.56 193 TYR A CA 1
ATOM 1524 C C . TYR A 1 193 ? 4.959 0.657 21.103 1.00 95.56 193 TYR A C 1
ATOM 1526 O O . TYR A 1 193 ? 6.020 1.125 21.487 1.00 95.56 193 TYR A O 1
ATOM 1534 N N . ASN A 1 194 ? 4.395 -0.406 21.684 1.00 89.25 194 ASN A N 1
ATOM 1535 C CA . ASN A 1 194 ? 4.978 -1.070 22.864 1.00 89.25 194 ASN A CA 1
ATOM 1536 C C . ASN A 1 194 ? 5.432 -0.076 23.960 1.00 89.25 194 ASN A C 1
ATOM 1538 O O . ASN A 1 194 ? 6.524 -0.197 24.498 1.00 89.25 194 ASN A O 1
ATOM 1542 N N . ASP A 1 195 ? 4.598 0.932 24.233 1.00 87.06 195 ASP A N 1
ATOM 1543 C CA . ASP A 1 195 ? 4.843 2.021 25.206 1.00 87.06 195 ASP A CA 1
ATOM 1544 C C . ASP A 1 195 ? 5.920 3.043 24.805 1.00 87.06 195 ASP A C 1
ATOM 1546 O O . ASP A 1 195 ? 6.193 3.987 25.542 1.00 87.06 195 ASP A O 1
ATOM 1550 N N . GLU A 1 196 ? 6.456 2.934 23.592 1.00 91.69 196 GLU A N 1
ATOM 1551 C CA . GLU A 1 196 ? 7.353 3.914 22.992 1.00 91.69 196 GLU A CA 1
ATOM 1552 C C . GLU A 1 196 ? 6.593 4.977 22.189 1.00 91.69 196 GLU A C 1
ATOM 1554 O O . GLU A 1 196 ? 5.532 4.724 21.594 1.00 91.69 196 GLU A O 1
ATOM 1559 N N . SER A 1 197 ? 7.170 6.182 22.142 1.00 93.50 197 SER A N 1
ATOM 1560 C CA . SER A 1 197 ? 6.662 7.255 21.290 1.00 93.50 197 SER A CA 1
ATOM 1561 C C . SER A 1 197 ? 6.901 6.924 19.816 1.00 93.50 197 SER A C 1
ATOM 1563 O O . SER A 1 197 ? 7.894 6.282 19.467 1.00 93.50 197 SER A O 1
ATOM 1565 N N . ILE A 1 198 ? 5.980 7.348 18.948 1.00 97.25 198 ILE A N 1
ATOM 1566 C CA . ILE A 1 198 ? 6.063 7.112 17.505 1.00 97.25 198 ILE A CA 1
ATOM 1567 C C . ILE A 1 198 ? 6.340 8.436 16.806 1.00 97.25 198 ILE A C 1
ATOM 1569 O O . ILE A 1 198 ? 5.623 9.421 17.004 1.00 97.25 198 ILE A O 1
ATOM 1573 N N . SER A 1 199 ? 7.327 8.412 15.924 1.00 96.94 199 SER A N 1
ATOM 1574 C CA . SER A 1 199 ? 7.664 9.503 15.024 1.00 96.94 199 SER A CA 1
ATOM 1575 C C . SER A 1 199 ? 7.650 9.010 13.584 1.00 96.94 199 SER A C 1
ATOM 1577 O O . SER A 1 199 ? 7.749 7.807 13.319 1.00 96.94 199 SER A O 1
ATOM 1579 N N . PHE A 1 200 ? 7.533 9.934 12.637 1.00 97.62 200 PHE A N 1
ATOM 1580 C CA . PHE A 1 200 ? 7.680 9.611 11.227 1.00 97.62 200 PHE A CA 1
ATOM 1581 C C . PHE A 1 200 ? 8.489 10.658 10.466 1.00 97.62 200 PHE A C 1
ATOM 1583 O O . PHE A 1 200 ? 8.442 11.849 10.765 1.00 97.62 200 PHE A O 1
ATOM 1590 N N . PHE A 1 201 ? 9.219 10.196 9.460 1.00 97.44 201 PHE A N 1
ATOM 1591 C CA . PHE A 1 201 ? 10.064 10.999 8.591 1.00 97.44 201 PHE A CA 1
ATOM 1592 C C . PHE A 1 201 ? 9.559 10.900 7.152 1.00 97.44 201 PHE A C 1
ATOM 1594 O O . PHE A 1 201 ? 9.279 9.807 6.655 1.00 97.44 201 PHE A O 1
ATOM 1601 N N . GLU A 1 202 ? 9.449 12.036 6.472 1.00 96.38 202 GLU A N 1
ATOM 1602 C CA . GLU A 1 202 ? 9.059 12.090 5.064 1.00 96.38 202 GLU A CA 1
ATOM 1603 C C . GLU A 1 202 ? 10.308 12.177 4.189 1.00 96.38 202 GLU A C 1
ATOM 1605 O O . GLU A 1 202 ? 11.168 13.026 4.409 1.00 96.38 202 GLU A O 1
ATOM 1610 N N . THR A 1 203 ? 10.425 11.307 3.192 1.00 95.44 203 THR A N 1
ATOM 1611 C CA . THR A 1 203 ? 11.609 11.264 2.324 1.00 95.44 203 THR A CA 1
ATOM 1612 C C . THR A 1 203 ? 11.255 10.781 0.922 1.00 95.44 203 THR A C 1
ATOM 1614 O O . THR A 1 203 ? 10.133 10.346 0.661 1.00 95.44 203 THR A O 1
ATOM 1617 N N . GLN A 1 204 ? 12.215 10.844 0.008 1.00 93.44 204 GLN A N 1
ATOM 1618 C CA . GLN A 1 204 ? 12.114 10.287 -1.333 1.00 93.44 204 GLN A CA 1
ATOM 1619 C C . GLN A 1 204 ? 13.291 9.337 -1.558 1.00 93.44 204 GLN A C 1
ATOM 1621 O O . GLN A 1 204 ? 14.408 9.615 -1.128 1.00 93.44 204 GLN A O 1
ATOM 1626 N N . CYS A 1 205 ? 13.048 8.204 -2.218 1.00 91.38 205 CYS A N 1
ATOM 1627 C CA . CYS A 1 205 ? 14.156 7.353 -2.657 1.00 91.38 205 CYS A CA 1
ATOM 1628 C C . CYS A 1 205 ? 15.024 8.070 -3.704 1.00 91.38 205 CYS A C 1
ATOM 1630 O O . CYS A 1 205 ? 14.520 8.879 -4.484 1.00 91.38 205 CYS A O 1
ATOM 1632 N N . ASP A 1 206 ? 16.303 7.713 -3.771 1.00 91.25 206 ASP A N 1
ATOM 1633 C CA . ASP A 1 206 ? 17.295 8.280 -4.697 1.00 91.25 206 ASP A CA 1
ATOM 1634 C C . ASP A 1 206 ? 16.893 8.203 -6.183 1.00 91.25 206 ASP A C 1
ATOM 1636 O O . ASP A 1 206 ? 17.256 9.057 -6.986 1.00 91.25 206 ASP A O 1
ATOM 1640 N N . SER A 1 207 ? 16.079 7.213 -6.552 1.00 81.38 207 SER A N 1
ATOM 1641 C CA . SER A 1 207 ? 15.570 7.051 -7.910 1.00 81.38 207 SER A CA 1
ATOM 1642 C C . SER A 1 207 ? 14.501 8.082 -8.286 1.00 81.38 207 SER A C 1
ATOM 1644 O O . SER A 1 207 ? 14.033 8.074 -9.424 1.00 81.38 207 SER A O 1
ATOM 1646 N N . GLY A 1 208 ? 14.045 8.903 -7.333 1.00 79.50 208 GLY A N 1
ATOM 1647 C CA . GLY A 1 208 ? 13.017 9.932 -7.514 1.00 79.50 208 GLY A CA 1
ATOM 1648 C C . GLY A 1 208 ? 11.600 9.392 -7.742 1.00 79.50 208 GLY A C 1
ATOM 1649 O O . GLY A 1 208 ? 10.667 10.161 -7.954 1.00 79.50 208 GLY A O 1
ATOM 1650 N N . ARG A 1 209 ? 11.408 8.067 -7.716 1.00 74.62 209 ARG A N 1
ATOM 1651 C CA . ARG A 1 209 ? 10.137 7.424 -8.099 1.00 74.62 209 ARG A CA 1
ATOM 1652 C C . ARG A 1 209 ? 9.138 7.262 -6.957 1.00 74.62 209 ARG A C 1
ATOM 1654 O O . ARG A 1 209 ? 7.947 7.121 -7.217 1.00 74.62 209 ARG A O 1
ATOM 1661 N N . HIS A 1 210 ? 9.602 7.271 -5.710 1.00 83.81 210 HIS A N 1
ATOM 1662 C CA . HIS A 1 210 ? 8.774 6.958 -4.545 1.00 83.81 210 HIS A CA 1
ATOM 1663 C C . HIS A 1 210 ? 9.004 7.949 -3.409 1.00 83.81 210 HIS A C 1
ATOM 1665 O O . HIS A 1 210 ? 10.115 8.029 -2.880 1.00 83.81 210 HIS A O 1
ATOM 1671 N N . ASN A 1 211 ? 7.933 8.646 -3.026 1.00 89.12 211 ASN A N 1
ATOM 1672 C CA . ASN A 1 211 ? 7.843 9.385 -1.771 1.00 89.12 211 ASN A CA 1
ATOM 1673 C C . ASN A 1 211 ? 7.425 8.412 -0.668 1.00 89.12 211 ASN A C 1
ATOM 1675 O O . ASN A 1 211 ? 6.544 7.575 -0.878 1.00 89.12 211 ASN A O 1
ATOM 1679 N N . LEU A 1 212 ? 8.068 8.500 0.489 1.00 92.69 212 LEU A N 1
ATOM 1680 C CA . LEU A 1 212 ? 7.960 7.524 1.561 1.00 92.69 212 LEU A CA 1
ATOM 1681 C C . LEU A 1 212 ? 7.702 8.203 2.904 1.00 92.69 212 LEU A C 1
ATOM 1683 O O . LEU A 1 212 ? 8.231 9.278 3.184 1.00 92.69 212 LEU A O 1
ATOM 1687 N N . LEU A 1 213 ? 6.929 7.516 3.740 1.00 96.12 213 LEU A N 1
ATOM 1688 C CA . LEU A 1 213 ? 6.816 7.769 5.170 1.00 96.12 213 LEU A CA 1
ATOM 1689 C C . LEU A 1 213 ? 7.557 6.664 5.920 1.00 96.12 213 LEU A C 1
ATOM 1691 O O . LEU A 1 213 ? 7.238 5.480 5.771 1.00 96.12 213 LEU A O 1
ATOM 1695 N N . ILE A 1 214 ? 8.545 7.060 6.716 1.00 97.38 214 ILE A N 1
ATOM 1696 C CA . ILE A 1 214 ? 9.363 6.173 7.542 1.00 97.38 214 ILE A CA 1
ATOM 1697 C C . ILE A 1 214 ? 8.923 6.341 8.988 1.00 97.38 214 ILE A C 1
ATOM 1699 O O . ILE A 1 214 ? 9.104 7.411 9.548 1.00 97.38 214 ILE A O 1
ATOM 1703 N N . PHE A 1 215 ? 8.345 5.309 9.589 1.00 97.75 215 PHE A N 1
ATOM 1704 C CA . PHE A 1 215 ? 7.887 5.329 10.975 1.00 97.75 215 PHE A CA 1
ATOM 1705 C C . PHE A 1 215 ? 8.934 4.687 11.873 1.00 97.75 215 PHE A C 1
ATOM 1707 O O . PHE A 1 215 ? 9.309 3.530 11.659 1.00 97.75 215 PHE A O 1
ATOM 1714 N N . SER A 1 216 ? 9.354 5.406 12.906 1.00 97.31 216 SER A N 1
ATOM 1715 C CA . SER A 1 216 ? 10.298 4.919 13.905 1.00 97.31 216 SER A CA 1
ATOM 1716 C C . SER A 1 216 ? 9.831 5.238 15.317 1.00 97.31 216 SER A C 1
ATOM 1718 O O . SER A 1 216 ? 9.117 6.215 15.539 1.00 97.31 216 SER A O 1
ATOM 1720 N N . THR A 1 217 ? 10.263 4.437 16.282 1.00 95.81 217 THR A N 1
ATOM 1721 C CA . THR A 1 217 ? 10.120 4.773 17.695 1.00 95.81 217 THR A CA 1
ATOM 1722 C C . THR A 1 217 ? 11.279 5.626 18.178 1.00 95.81 217 THR A C 1
ATOM 1724 O O . THR A 1 217 ? 12.363 5.627 17.585 1.00 95.81 217 THR A O 1
ATOM 1727 N N . PHE A 1 218 ? 11.055 6.357 19.260 1.00 90.25 218 PHE A N 1
ATOM 1728 C CA . PHE A 1 218 ? 12.116 7.023 20.002 1.00 90.25 218 PHE A CA 1
ATOM 1729 C C . PHE A 1 218 ? 11.744 7.041 21.481 1.00 90.25 218 PHE A C 1
ATOM 1731 O O . PHE A 1 218 ? 10.722 7.623 21.856 1.00 90.25 218 PHE A O 1
ATOM 1738 N N . SER A 1 219 ? 12.573 6.414 22.310 1.00 88.88 219 SER A N 1
ATOM 1739 C CA . SER A 1 219 ? 12.367 6.371 23.755 1.00 88.88 219 SER A CA 1
ATOM 1740 C C . SER A 1 219 ? 13.684 6.447 24.512 1.00 88.88 219 SER A C 1
ATOM 1742 O O . SER A 1 219 ? 14.680 5.835 24.129 1.00 88.88 219 SER A O 1
ATOM 1744 N N . GLU A 1 220 ? 13.667 7.172 25.627 1.00 89.25 220 GLU A N 1
ATOM 1745 C CA . GLU A 1 220 ? 14.703 7.118 26.654 1.00 89.25 220 GLU A CA 1
ATOM 1746 C C . GLU A 1 220 ? 14.288 6.068 27.691 1.00 89.25 220 GLU A C 1
ATOM 1748 O O . GLU A 1 220 ? 13.274 6.225 28.369 1.00 89.25 220 GLU A O 1
ATOM 1753 N N . ILE A 1 221 ? 15.028 4.961 27.771 1.00 86.50 221 ILE A N 1
ATOM 1754 C CA . ILE A 1 221 ? 14.672 3.821 28.638 1.00 86.50 221 ILE A CA 1
ATOM 1755 C C . ILE A 1 221 ? 15.301 3.921 30.031 1.00 86.50 221 ILE A C 1
ATOM 1757 O O . ILE A 1 221 ? 14.796 3.337 30.987 1.00 86.50 221 ILE A O 1
ATOM 1761 N N . GLN A 1 222 ? 16.407 4.654 30.144 1.00 84.62 222 GLN A N 1
ATOM 1762 C CA . GLN A 1 222 ? 17.121 5.006 31.374 1.00 84.62 222 GLN A CA 1
ATOM 1763 C C . GLN A 1 222 ? 17.802 6.361 31.140 1.00 84.62 222 GLN A C 1
ATOM 1765 O O . GLN A 1 222 ? 18.011 6.697 29.974 1.00 84.62 222 GLN A O 1
ATOM 1770 N N . PRO A 1 223 ? 18.189 7.116 32.189 1.00 88.38 223 PRO A N 1
ATOM 1771 C CA . PRO A 1 223 ? 18.874 8.393 32.015 1.00 88.38 223 PRO A CA 1
ATOM 1772 C C . PRO A 1 223 ? 20.027 8.294 31.009 1.00 88.38 223 PRO A C 1
ATOM 1774 O O . PRO A 1 223 ? 20.965 7.521 31.211 1.00 88.38 223 PRO A O 1
ATOM 1777 N N . ALA A 1 224 ? 19.917 9.059 29.923 1.00 86.62 224 ALA A N 1
ATOM 1778 C CA . ALA A 1 224 ? 20.855 9.100 28.806 1.00 86.62 224 ALA A CA 1
ATOM 1779 C C . ALA A 1 224 ? 21.043 7.784 28.024 1.00 86.62 224 ALA A C 1
ATOM 1781 O O . ALA A 1 224 ? 22.025 7.672 27.306 1.00 86.62 224 ALA A O 1
ATOM 1782 N N . ARG A 1 225 ? 20.143 6.794 28.113 1.00 92.19 225 ARG A N 1
ATOM 1783 C CA . ARG A 1 225 ? 20.133 5.606 27.237 1.00 92.19 225 ARG A CA 1
ATOM 1784 C C . ARG A 1 225 ? 18.897 5.616 26.350 1.00 92.19 225 ARG A C 1
ATOM 1786 O O . ARG A 1 225 ? 17.771 5.478 26.834 1.00 92.19 225 ARG A O 1
ATOM 1793 N N . TYR A 1 226 ? 19.124 5.705 25.048 1.00 91.44 226 TYR A N 1
ATOM 1794 C CA . TYR A 1 226 ? 18.076 5.829 24.045 1.00 91.44 226 TYR A CA 1
ATOM 1795 C C . TYR A 1 226 ? 17.953 4.561 23.218 1.00 91.44 226 TYR A C 1
ATOM 1797 O O . TYR A 1 226 ? 18.954 3.938 22.863 1.00 91.44 226 TYR A O 1
ATOM 1805 N N . ILE A 1 227 ? 16.715 4.225 22.870 1.00 92.69 227 ILE A N 1
ATOM 1806 C CA . ILE A 1 227 ? 16.388 3.153 21.941 1.00 92.69 227 ILE A CA 1
ATOM 1807 C C . ILE A 1 227 ? 15.512 3.693 20.812 1.00 92.69 227 ILE A C 1
ATOM 1809 O O . ILE A 1 227 ? 14.661 4.566 21.012 1.00 92.69 227 ILE A O 1
ATOM 1813 N N . SER A 1 228 ? 15.744 3.193 19.603 1.00 94.44 228 SER A N 1
ATOM 1814 C CA . SER A 1 228 ? 14.940 3.530 18.435 1.00 94.44 228 SER A CA 1
ATOM 1815 C C . SER A 1 228 ? 14.824 2.333 17.507 1.00 94.44 228 SER A C 1
ATOM 1817 O O . SER A 1 228 ? 15.818 1.684 17.169 1.00 94.44 228 SER A O 1
ATOM 1819 N N . HIS A 1 229 ? 13.600 2.067 17.064 1.00 95.75 229 HIS A N 1
ATOM 1820 C CA . HIS A 1 229 ? 13.293 1.023 16.103 1.00 95.75 229 HIS A CA 1
ATOM 1821 C C . HIS A 1 229 ? 12.620 1.613 14.872 1.00 95.75 229 HIS A C 1
ATOM 1823 O O . HIS A 1 229 ? 11.712 2.427 14.982 1.00 95.75 229 HIS A O 1
ATOM 1829 N N . LEU A 1 230 ? 12.992 1.140 13.689 1.00 96.94 230 LEU A N 1
ATOM 1830 C CA . LEU A 1 230 ? 12.193 1.298 12.483 1.00 96.94 230 LEU A CA 1
ATOM 1831 C C . LEU A 1 230 ? 11.021 0.316 12.556 1.00 96.94 230 LEU A C 1
ATOM 1833 O O . LEU A 1 230 ? 11.230 -0.895 12.644 1.00 96.94 230 LEU A O 1
ATOM 1837 N N . ILE A 1 231 ? 9.798 0.837 12.497 1.00 96.94 231 ILE A N 1
ATOM 1838 C CA . ILE A 1 231 ? 8.561 0.057 12.655 1.00 96.94 231 ILE A CA 1
ATOM 1839 C C . ILE A 1 231 ? 7.659 0.101 11.417 1.00 96.94 231 ILE A C 1
ATOM 1841 O O . ILE A 1 231 ? 6.806 -0.774 11.244 1.00 96.94 231 ILE A O 1
ATOM 1845 N N . GLY A 1 232 ? 7.862 1.058 10.507 1.00 96.31 232 GLY A N 1
ATOM 1846 C CA . GLY A 1 232 ? 7.092 1.114 9.270 1.00 96.31 232 GLY A CA 1
ATOM 1847 C C . GLY A 1 232 ? 7.766 1.838 8.115 1.00 96.31 232 GLY A C 1
ATOM 1848 O O . GLY A 1 232 ? 8.471 2.820 8.311 1.00 96.31 232 GLY A O 1
ATOM 1849 N N . ILE A 1 233 ? 7.500 1.368 6.897 1.00 95.69 233 ILE A N 1
ATOM 1850 C CA . ILE A 1 233 ? 7.824 2.063 5.647 1.00 95.69 233 ILE A CA 1
ATOM 1851 C C . ILE A 1 233 ? 6.587 2.014 4.757 1.00 95.69 233 ILE A C 1
ATOM 1853 O O . ILE A 1 233 ? 6.130 0.928 4.397 1.00 95.69 233 ILE A O 1
ATOM 1857 N N . PHE A 1 234 ? 6.074 3.169 4.348 1.00 92.38 234 PHE A N 1
ATOM 1858 C CA . PHE A 1 234 ? 4.908 3.254 3.469 1.00 92.38 234 PHE A CA 1
ATOM 1859 C C . PHE A 1 234 ? 5.168 4.213 2.317 1.00 92.38 234 PHE A C 1
ATOM 1861 O O . PHE A 1 234 ? 5.933 5.164 2.465 1.00 92.38 234 PHE A O 1
ATOM 1868 N N . LEU A 1 235 ? 4.527 3.971 1.172 1.00 86.62 235 LEU A N 1
ATOM 1869 C CA . LEU A 1 235 ? 4.405 5.009 0.151 1.00 86.62 235 LEU A CA 1
ATOM 1870 C C . LEU A 1 235 ? 3.583 6.158 0.733 1.00 86.62 235 LEU A C 1
ATOM 1872 O O . LEU A 1 235 ? 2.547 5.923 1.354 1.00 86.62 235 LEU A O 1
ATOM 1876 N N . LYS A 1 236 ? 4.063 7.384 0.539 1.00 83.00 236 LYS A N 1
ATOM 1877 C CA . LYS A 1 236 ? 3.292 8.585 0.843 1.00 83.00 236 LYS A CA 1
ATOM 1878 C C . LYS A 1 236 ? 2.220 8.749 -0.242 1.00 83.00 236 LYS A C 1
ATOM 1880 O O . LYS A 1 236 ? 2.554 8.681 -1.427 1.00 83.00 236 LYS A O 1
ATOM 1885 N N . ASN A 1 237 ? 0.969 8.901 0.187 1.00 62.84 237 ASN A N 1
ATOM 1886 C CA . ASN A 1 237 ? -0.188 9.152 -0.678 1.00 62.84 237 ASN A CA 1
ATOM 1887 C C . ASN A 1 237 ? -0.317 10.624 -1.065 1.00 62.84 237 ASN A C 1
ATOM 1889 O O . ASN A 1 237 ? 0.141 11.475 -0.265 1.00 62.84 237 ASN A O 1
#

Radius of gyration: 21.85 Å; chains: 1; bounding box: 46×36×73 Å

pLDDT: mean 90.63, std 11.27, range [33.25, 98.75]

Secondary structure (DSSP, 8-state):
-------TTPPPSGGGBSS-EEEEEPTT-EEEEE--EEETTEEE----EEEETT--HHHHT--GGGGGS-EEEEEE-S-EEEEEEEBP--TTS---SEEEEESS-HHHHHHTTSEEE-PPPS-SS-EEEEEES-SGGGTPPEEEE-TTTS-EEEE-STTPEEGGGS-HHHHHHHHTTSTTEEESSTTS--EEETTBEEEEEEEE-TTSS-EEEEEEEEEEEETTEEEEEEEEEEE--